Protein AF-A0A948UW78-F1 (afdb_monomer)

Foldseek 3Di:
DDDDDDDPPPPPPPPPDFDWDWDQDQQQGIWTDTRPDIDGQRWHWDDWDWDDAPFKIKIWTWTAGPVRFIKIKMKIFGPPQKFFPDDPVVLVCLQLVADDKDWFDDDDFWTWIWTADPVRATKTKIWGDPDRGMIIMMIQDAPVVSCVVCVSNVHDTHDDDHRHDGDPDDSGDDDNVSCVVPPRMDGPDPPDDDDD

Mean predicted aligned error: 8.25 Å

Secondary structure (DSSP, 8-state):
-------------------EEEEEETTTEEEEEETTEEEEE-EEEEEEEEEE-SSEEEEEEEEEETT--EEEEEEEEE-TTEEESS-HHHHHHHHTT-SEEEEEEEETTEEEEEEEPTTS-EEEEEEEE-SSSEEEEEE---HHHHHHHHHHTTPPP----S-B---SS------HHHHHHS-SEEE----S----

Structure (mmCIF, N/CA/C/O backbone):
data_AF-A0A948UW78-F1
#
_entry.id   AF-A0A948UW78-F1
#
loop_
_atom_site.group_PDB
_atom_site.id
_atom_site.type_symbol
_atom_site.label_atom_id
_atom_site.label_alt_id
_atom_site.label_comp_id
_atom_site.label_asym_id
_atom_site.label_entity_id
_atom_site.label_seq_id
_atom_site.pdbx_PDB_ins_code
_atom_site.Cartn_x
_atom_site.Cartn_y
_atom_site.Cartn_z
_atom_site.occupancy
_atom_site.B_iso_or_equiv
_atom_site.auth_seq_id
_atom_site.auth_comp_id
_atom_site.auth_asym_id
_atom_site.auth_atom_id
_atom_site.pdbx_PDB_model_num
ATOM 1 N N . MET A 1 1 ? -51.893 -24.780 -40.959 1.00 43.59 1 MET A N 1
ATOM 2 C CA . MET A 1 1 ? -50.416 -24.730 -40.875 1.00 43.59 1 MET A CA 1
ATOM 3 C C . MET A 1 1 ? -49.944 -23.296 -41.059 1.00 43.59 1 MET A C 1
ATOM 5 O O . MET A 1 1 ? -50.056 -22.797 -42.169 1.00 43.59 1 MET A O 1
ATOM 9 N N . LYS A 1 2 ? -49.428 -22.645 -40.013 1.00 38.31 2 LYS A N 1
ATOM 10 C CA . LYS A 1 2 ? -48.166 -21.884 -40.056 1.00 38.31 2 LYS A CA 1
ATOM 11 C C . LYS A 1 2 ? -47.866 -21.324 -38.667 1.00 38.31 2 LYS A C 1
ATOM 13 O O . LYS A 1 2 ? -48.743 -20.796 -37.994 1.00 38.31 2 LYS A O 1
ATOM 18 N N . ASN A 1 3 ? -46.634 -21.574 -38.254 1.00 41.91 3 ASN A N 1
ATOM 19 C CA . ASN A 1 3 ? -46.121 -21.459 -36.902 1.00 41.91 3 ASN A CA 1
ATOM 20 C C . ASN A 1 3 ? -45.863 -20.002 -36.493 1.00 41.91 3 ASN A C 1
ATOM 22 O O . ASN A 1 3 ? -45.472 -19.185 -37.322 1.00 41.91 3 ASN A O 1
ATOM 26 N N . PHE A 1 4 ? -46.068 -19.751 -35.197 1.00 51.31 4 PHE A N 1
ATOM 27 C CA . PHE A 1 4 ? -45.205 -19.012 -34.266 1.00 51.31 4 PHE A CA 1
ATOM 28 C C . PHE A 1 4 ? -44.093 -18.133 -34.849 1.00 51.31 4 PHE A C 1
ATOM 30 O O . PHE A 1 4 ? -43.213 -18.644 -35.530 1.00 51.31 4 PHE A O 1
ATOM 37 N N . LEU A 1 5 ? -44.016 -16.891 -34.359 1.00 45.72 5 LEU A N 1
ATOM 38 C CA . LEU A 1 5 ? -42.754 -16.271 -33.938 1.00 45.72 5 LEU A CA 1
ATOM 39 C C . LEU A 1 5 ? -43.051 -15.282 -32.797 1.00 45.72 5 LEU A C 1
ATOM 41 O O . LEU A 1 5 ? -43.395 -14.124 -33.010 1.00 45.72 5 LEU A O 1
ATOM 45 N N . PHE A 1 6 ? -42.962 -15.790 -31.567 1.00 48.78 6 PHE A N 1
ATOM 46 C CA . PHE A 1 6 ? -42.929 -14.998 -30.341 1.00 48.78 6 PHE A CA 1
ATOM 47 C C . PHE A 1 6 ? -41.477 -14.529 -30.180 1.00 48.78 6 PHE A C 1
ATOM 49 O O . PHE A 1 6 ? -40.593 -15.332 -29.883 1.00 48.78 6 PHE A O 1
ATOM 56 N N . ALA A 1 7 ? -41.198 -13.262 -30.483 1.00 51.44 7 ALA A N 1
ATOM 57 C CA . ALA A 1 7 ? -39.867 -12.692 -30.311 1.00 51.44 7 ALA A CA 1
ATOM 58 C C . ALA A 1 7 ? -39.624 -12.425 -28.818 1.00 51.44 7 ALA A C 1
ATOM 60 O O . ALA A 1 7 ? -40.076 -11.420 -28.273 1.00 51.44 7 ALA A O 1
ATOM 61 N N . SER A 1 8 ? -38.927 -13.345 -28.148 1.00 51.34 8 SER A N 1
ATOM 62 C CA . SER A 1 8 ? -38.402 -13.127 -26.800 1.00 51.34 8 SER A CA 1
ATOM 63 C C . SER A 1 8 ? -37.325 -12.046 -26.841 1.00 51.34 8 SER A C 1
ATOM 65 O O . SER A 1 8 ? -36.225 -12.260 -27.349 1.00 51.34 8 SER A O 1
ATOM 67 N N . PHE A 1 9 ? -37.651 -10.881 -26.292 1.00 47.97 9 PHE A N 1
ATOM 68 C CA . PHE A 1 9 ? -36.703 -9.812 -26.011 1.00 47.97 9 PHE A CA 1
ATOM 69 C C . PHE A 1 9 ? -35.822 -10.267 -24.838 1.00 47.97 9 PHE A C 1
ATOM 71 O O . PHE A 1 9 ? -36.229 -10.213 -23.677 1.00 47.97 9 PHE A O 1
ATOM 78 N N . VAL A 1 10 ? -34.639 -10.802 -25.139 1.00 52.19 10 VAL A N 1
ATOM 79 C CA . VAL A 1 10 ? -33.635 -11.138 -24.124 1.00 52.19 10 VAL A CA 1
ATOM 80 C C . VAL A 1 10 ? -33.099 -9.822 -23.566 1.00 52.19 10 VAL A C 1
ATOM 82 O O . VAL A 1 10 ? -32.288 -9.147 -24.197 1.00 52.19 10 VAL A O 1
ATOM 85 N N . LEU A 1 11 ? -33.592 -9.436 -22.389 1.00 47.59 11 LEU A N 1
ATOM 86 C CA . LEU A 1 11 ? -32.999 -8.391 -21.563 1.00 47.59 11 LEU A CA 1
ATOM 87 C C . LEU A 1 11 ? -31.586 -8.842 -21.179 1.00 47.59 11 LEU A C 1
ATOM 89 O O . LEU A 1 11 ? -31.403 -9.642 -20.265 1.00 47.59 11 LEU A O 1
ATOM 93 N N . PHE A 1 12 ? -30.586 -8.330 -21.897 1.00 48.66 12 PHE A N 1
ATOM 94 C CA . PHE A 1 12 ? -29.203 -8.316 -21.439 1.00 48.66 12 PHE A CA 1
ATOM 95 C C . PHE A 1 12 ? -29.151 -7.495 -20.147 1.00 48.66 12 PHE A C 1
ATOM 97 O O . PHE A 1 12 ? -29.029 -6.271 -20.166 1.00 48.66 12 PHE A O 1
ATOM 104 N N . THR A 1 13 ? -29.269 -8.161 -19.002 1.00 47.34 13 THR A N 1
ATOM 105 C CA . THR A 1 13 ? -28.823 -7.586 -17.740 1.00 47.34 13 THR A CA 1
ATOM 106 C C . THR A 1 13 ? -27.308 -7.506 -17.828 1.00 47.34 13 THR A C 1
ATOM 108 O O . THR A 1 13 ? -26.618 -8.503 -17.620 1.00 47.34 13 THR A O 1
ATOM 111 N N . PHE A 1 14 ? -26.789 -6.332 -18.189 1.00 45.59 14 PHE A N 1
ATOM 112 C CA . PHE A 1 14 ? -25.400 -5.982 -17.930 1.00 45.59 14 PHE A CA 1
ATOM 113 C C . PHE A 1 14 ? -25.194 -6.115 -16.421 1.00 45.59 14 PHE A C 1
ATOM 115 O O . PHE A 1 14 ? -25.562 -5.231 -15.649 1.00 45.59 14 PHE A O 1
ATOM 122 N N . SER A 1 15 ? -24.675 -7.262 -15.991 1.00 44.34 15 SER A N 1
ATOM 123 C CA . SER A 1 15 ? -24.073 -7.431 -14.678 1.00 44.34 15 SER A CA 1
ATOM 124 C C . SER A 1 15 ? -22.997 -6.359 -14.570 1.00 44.34 15 SER A C 1
ATOM 126 O O . SER A 1 15 ? -21.953 -6.463 -15.217 1.00 44.34 15 SER A O 1
ATOM 128 N N . GLY A 1 16 ? -23.317 -5.274 -13.861 1.00 46.09 16 GLY A N 1
ATOM 129 C CA . GLY A 1 16 ? -22.414 -4.151 -13.669 1.00 46.09 16 GLY A CA 1
ATOM 130 C C . GLY A 1 16 ? -21.098 -4.678 -13.123 1.00 46.09 16 GLY A C 1
ATOM 131 O O . GLY A 1 16 ? -21.089 -5.388 -12.119 1.00 46.09 16 GLY A O 1
ATOM 132 N N . CYS A 1 17 ? -20.005 -4.380 -13.822 1.00 59.12 17 CYS A N 1
ATOM 133 C CA . CYS A 1 17 ? -18.671 -4.658 -13.317 1.00 59.12 17 CYS A CA 1
ATOM 134 C C . CYS A 1 17 ? -18.557 -4.000 -11.935 1.00 59.12 17 CYS A C 1
ATOM 136 O O . CYS A 1 17 ? -18.808 -2.800 -11.804 1.00 59.12 17 CYS A O 1
ATOM 138 N N . VAL A 1 18 ? -18.263 -4.791 -10.903 1.00 58.34 18 VAL A N 1
ATOM 139 C CA . VAL A 1 18 ? -18.043 -4.278 -9.550 1.00 58.34 18 VAL A CA 1
ATOM 140 C C . VAL A 1 18 ? -16.742 -3.483 -9.572 1.00 58.34 18 VAL A C 1
ATOM 142 O O . VAL A 1 18 ? -15.654 -4.057 -9.629 1.00 58.34 18 VAL A O 1
ATOM 145 N N . SER A 1 19 ? -16.861 -2.156 -9.575 1.00 77.12 19 SER A N 1
ATOM 146 C CA . SER A 1 19 ? -15.721 -1.252 -9.482 1.00 77.12 19 SER A CA 1
ATOM 147 C C . SER A 1 19 ? -15.314 -1.100 -8.025 1.00 77.12 19 SER A C 1
ATOM 149 O O . SER A 1 19 ? -16.120 -0.688 -7.187 1.00 77.12 19 SER A O 1
ATOM 151 N N . SER A 1 20 ? -14.062 -1.412 -7.734 1.00 82.19 20 SER A N 1
ATOM 152 C CA . SER A 1 20 ? -13.402 -1.022 -6.498 1.00 82.19 20 SER A CA 1
ATOM 153 C C . SER A 1 20 ? -12.149 -0.225 -6.844 1.00 82.19 20 SER A C 1
ATOM 155 O O . SER A 1 20 ? -11.556 -0.475 -7.893 1.00 82.19 20 SER A O 1
ATOM 157 N N . SER A 1 21 ? -11.769 0.750 -6.021 1.00 85.25 21 SER A N 1
ATOM 158 C CA . SER A 1 21 ? -10.551 1.532 -6.256 1.00 85.25 21 SER A CA 1
ATOM 159 C C . SER A 1 21 ? -10.018 2.207 -4.997 1.00 85.25 21 SER A C 1
ATOM 161 O O . SER A 1 21 ? -10.764 2.453 -4.048 1.00 85.25 21 SER A O 1
ATOM 163 N N . LEU A 1 22 ? -8.734 2.552 -5.017 1.00 87.62 22 LEU A N 1
ATOM 164 C CA . LEU A 1 22 ? -8.024 3.356 -4.033 1.00 87.62 22 LEU A CA 1
ATOM 165 C C . LEU A 1 22 ? -7.305 4.475 -4.783 1.00 87.62 22 LEU A C 1
ATOM 167 O O . LEU A 1 22 ? -6.457 4.243 -5.635 1.00 87.62 22 LEU A O 1
ATOM 171 N N . SER A 1 23 ? -7.599 5.715 -4.431 1.00 89.00 23 SER A N 1
ATOM 172 C CA . SER A 1 23 ? -6.896 6.859 -5.005 1.00 89.00 23 SER A CA 1
ATOM 173 C C . SER A 1 23 ? -6.619 7.903 -3.942 1.00 89.00 23 SER A C 1
ATOM 175 O O . SER A 1 23 ? -7.262 7.927 -2.894 1.00 89.00 23 SER A O 1
ATOM 177 N N . MET A 1 24 ? -5.661 8.778 -4.217 1.00 88.88 24 MET A N 1
ATOM 178 C CA . MET A 1 24 ? -5.436 9.979 -3.428 1.00 88.88 24 MET A CA 1
ATOM 179 C C . MET A 1 24 ? -5.951 11.191 -4.208 1.00 88.88 24 MET A C 1
ATOM 181 O O . MET A 1 24 ? -5.697 11.332 -5.404 1.00 88.88 24 MET A O 1
ATOM 185 N N . GLN A 1 25 ? -6.664 12.080 -3.523 1.00 86.31 25 GLN A N 1
ATOM 186 C CA . GLN A 1 25 ? -7.077 13.392 -4.010 1.00 86.31 25 GLN A CA 1
ATOM 187 C C . GLN A 1 25 ? -6.425 14.464 -3.139 1.00 86.31 25 GLN A C 1
ATOM 189 O O . GLN A 1 25 ? -6.554 14.420 -1.919 1.00 86.31 25 GLN A O 1
ATOM 194 N N . GLU A 1 26 ? -5.752 15.442 -3.748 1.00 78.31 26 GLU A N 1
ATOM 195 C CA . GLU A 1 26 ? -4.940 16.417 -3.001 1.00 78.31 26 GLU A CA 1
ATOM 196 C C . GLU A 1 26 ? -5.751 17.216 -1.965 1.00 78.31 26 GLU A C 1
ATOM 198 O O . GLU A 1 26 ? -5.252 17.485 -0.875 1.00 78.31 26 GLU A O 1
ATOM 203 N N . GLU A 1 27 ? -7.012 17.540 -2.265 1.00 78.06 27 GLU A N 1
ATOM 204 C CA . GLU A 1 27 ? -7.888 18.296 -1.356 1.00 78.06 27 GLU A CA 1
ATOM 205 C C . GLU A 1 27 ? -8.614 17.413 -0.329 1.00 78.06 27 GLU A C 1
ATOM 207 O O . GLU A 1 27 ? -8.930 17.868 0.770 1.00 78.06 27 GLU A O 1
ATOM 212 N N . ASN A 1 28 ? -8.878 16.151 -0.676 1.00 75.38 28 ASN A N 1
ATOM 213 C CA . ASN A 1 28 ? -9.818 15.297 0.054 1.00 75.38 28 ASN A CA 1
ATOM 214 C C . ASN A 1 28 ? -9.149 14.130 0.798 1.00 75.38 28 ASN A C 1
ATOM 216 O O . ASN A 1 28 ? -9.794 13.495 1.630 1.00 75.38 28 ASN A O 1
ATOM 220 N N . GLY A 1 29 ? -7.866 13.864 0.548 1.00 87.19 29 GLY A N 1
ATOM 221 C CA . GLY A 1 29 ? -7.122 12.764 1.154 1.00 87.19 29 GLY A CA 1
ATOM 222 C C . GLY A 1 29 ? -7.293 11.459 0.387 1.00 87.19 29 GLY A C 1
ATOM 223 O O . GLY A 1 29 ? -7.117 11.414 -0.829 1.00 87.19 29 GLY A O 1
ATOM 224 N N . ILE A 1 30 ? -7.600 10.376 1.097 1.00 90.44 30 ILE A N 1
ATOM 225 C CA . ILE A 1 30 ? -7.681 9.032 0.518 1.00 90.44 30 ILE A CA 1
ATOM 226 C C . ILE A 1 30 ? -9.126 8.733 0.137 1.00 90.44 30 ILE A C 1
ATOM 228 O O . ILE A 1 30 ? -10.034 8.869 0.952 1.00 90.44 30 ILE A O 1
ATOM 232 N N . VAL A 1 31 ? -9.345 8.284 -1.093 1.00 90.12 31 VAL A N 1
ATOM 233 C CA . VAL A 1 31 ? -10.661 7.917 -1.611 1.00 90.12 31 VAL A CA 1
ATOM 234 C C . VAL A 1 31 ? -10.691 6.427 -1.908 1.00 90.12 31 VAL A C 1
ATOM 236 O O . VAL A 1 31 ? -9.977 5.936 -2.783 1.00 90.12 31 VAL A O 1
ATOM 239 N N . LEU A 1 32 ? -11.549 5.723 -1.178 1.00 88.00 32 LEU A N 1
ATOM 240 C CA . LEU A 1 32 ? -11.838 4.305 -1.334 1.00 88.00 32 LEU A CA 1
ATOM 241 C C . LEU A 1 32 ? -13.197 4.148 -2.012 1.00 88.00 32 LEU A C 1
ATOM 243 O O . LEU A 1 32 ? -14.180 4.766 -1.604 1.00 88.00 32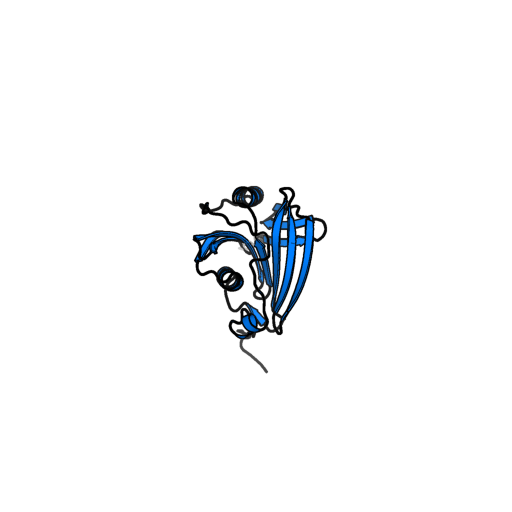 LEU A O 1
ATOM 247 N N . MET A 1 33 ? -13.280 3.305 -3.033 1.00 86.56 33 MET A N 1
ATOM 248 C CA . MET A 1 33 ? -14.542 2.956 -3.678 1.00 86.56 33 MET A CA 1
ATOM 249 C C . MET A 1 33 ? -14.741 1.451 -3.644 1.00 86.56 33 MET A C 1
ATOM 251 O O . MET A 1 33 ? -13.824 0.698 -3.953 1.00 86.56 33 MET A O 1
ATOM 255 N N . GLN A 1 34 ? -15.947 1.019 -3.296 1.00 84.81 34 GLN A N 1
ATOM 256 C CA . GLN A 1 34 ? -16.359 -0.378 -3.306 1.00 84.81 34 GLN A CA 1
ATOM 257 C C . GLN A 1 34 ? -17.805 -0.446 -3.801 1.00 84.81 34 GLN A C 1
ATOM 259 O O . GLN A 1 34 ? -18.721 0.070 -3.155 1.00 84.81 34 GLN A O 1
ATOM 264 N N . GLU A 1 35 ? -18.015 -1.077 -4.956 1.00 83.62 35 GLU A N 1
ATOM 265 C CA . GLU A 1 35 ? -19.311 -1.140 -5.637 1.00 83.62 35 GLU A CA 1
ATOM 266 C C . GLU A 1 35 ? -19.895 0.260 -5.900 1.00 83.62 35 GLU A C 1
ATOM 268 O O . GLU A 1 35 ? -19.446 0.965 -6.798 1.00 83.62 35 GLU A O 1
ATOM 273 N N . LYS A 1 36 ? -20.911 0.666 -5.130 1.00 77.69 36 LYS A N 1
ATOM 274 C CA . LYS A 1 36 ? -21.585 1.972 -5.228 1.00 77.69 36 LYS A CA 1
ATOM 275 C C . LYS A 1 36 ? -21.299 2.877 -4.031 1.00 77.69 36 LYS A C 1
ATOM 277 O O . LYS A 1 36 ? -21.932 3.921 -3.895 1.00 77.69 36 LYS A O 1
ATOM 282 N N . LYS A 1 37 ? -20.402 2.461 -3.137 1.00 84.19 37 LYS A N 1
ATOM 283 C CA . LYS A 1 37 ? -19.999 3.241 -1.972 1.00 84.19 37 LYS A CA 1
ATOM 284 C C . LYS A 1 37 ? -18.660 3.902 -2.243 1.00 84.19 37 LYS A C 1
ATOM 286 O O . LYS A 1 37 ? -17.702 3.234 -2.624 1.00 84.19 37 LYS A O 1
ATOM 291 N N . THR A 1 38 ? -18.610 5.201 -1.992 1.00 86.06 38 THR A N 1
ATOM 292 C CA . THR A 1 38 ? -17.381 5.987 -1.979 1.00 86.06 38 THR A CA 1
ATOM 293 C C . THR A 1 38 ? -17.167 6.475 -0.562 1.00 86.06 38 THR A C 1
ATOM 295 O O . THR A 1 38 ? -18.056 7.087 0.027 1.00 86.06 38 THR A O 1
ATOM 298 N N . LEU A 1 39 ? -15.987 6.197 -0.033 1.00 87.31 39 LEU A N 1
ATOM 299 C CA . LEU A 1 39 ? -15.528 6.658 1.258 1.00 87.31 39 LEU A CA 1
ATOM 300 C C . LEU A 1 39 ? -14.345 7.592 1.043 1.00 87.31 39 LEU A C 1
ATOM 302 O O . LEU A 1 39 ? -13.373 7.237 0.379 1.00 87.31 39 LEU A O 1
ATOM 306 N N . VAL A 1 40 ? -14.438 8.786 1.613 1.00 85.44 40 VAL A N 1
ATOM 307 C CA . VAL A 1 40 ? -13.349 9.757 1.631 1.00 85.44 40 VAL A CA 1
ATOM 308 C C . VAL A 1 40 ? -12.771 9.760 3.038 1.00 85.44 40 VAL A C 1
ATOM 310 O O . VAL A 1 40 ? -13.355 10.320 3.964 1.00 85.44 40 VAL A O 1
ATOM 313 N N . ALA A 1 41 ? -11.628 9.106 3.204 1.00 84.31 41 ALA A N 1
ATOM 314 C CA . ALA A 1 41 ? -10.849 9.172 4.425 1.00 84.31 41 ALA A CA 1
ATOM 315 C C . ALA A 1 41 ? -10.036 10.472 4.406 1.00 84.31 41 ALA A C 1
ATOM 317 O O . ALA A 1 41 ? -8.946 10.550 3.829 1.00 84.31 41 ALA A O 1
ATOM 318 N N . HIS A 1 42 ? -10.610 11.507 5.023 1.00 85.56 42 HIS A N 1
ATOM 319 C CA . HIS A 1 42 ? -10.005 12.829 5.109 1.00 85.56 42 HIS A CA 1
ATOM 320 C C . HIS A 1 42 ? -8.635 12.766 5.792 1.00 85.56 42 HIS A C 1
ATOM 322 O O . HIS A 1 42 ? -8.518 12.504 6.992 1.00 85.56 42 HIS A O 1
ATOM 328 N N . ALA A 1 43 ? -7.597 13.044 5.011 1.00 87.81 43 ALA A N 1
ATOM 329 C CA . ALA A 1 43 ? -6.224 13.123 5.471 1.00 87.81 43 ALA A CA 1
ATOM 330 C C . ALA A 1 43 ? -5.499 14.206 4.672 1.00 87.81 43 ALA A C 1
ATOM 332 O O . ALA A 1 43 ? -5.614 14.268 3.448 1.00 87.81 43 ALA A O 1
ATOM 333 N N . LYS A 1 44 ? -4.783 15.087 5.367 1.00 90.38 44 LYS A N 1
ATOM 334 C CA . LYS A 1 44 ? -4.107 16.226 4.752 1.00 90.38 44 LYS A CA 1
ATOM 335 C C . LYS A 1 44 ? -2.710 15.811 4.277 1.00 90.38 44 LYS A C 1
ATOM 337 O O . LYS A 1 44 ? -1.952 15.308 5.105 1.00 90.38 44 LYS A O 1
ATOM 342 N N . PRO A 1 45 ? -2.333 16.058 3.010 1.00 91.44 45 PRO A N 1
ATOM 343 C CA . PRO A 1 45 ? -0.955 15.882 2.556 1.00 91.44 45 PRO A CA 1
ATOM 344 C C . PRO A 1 45 ? 0.012 16.807 3.298 1.00 91.44 45 PRO A C 1
ATOM 346 O O . PRO A 1 45 ? -0.220 18.013 3.399 1.00 91.44 45 PRO A O 1
ATOM 349 N N . GLU A 1 46 ? 1.098 16.233 3.808 1.00 92.19 46 GLU A N 1
ATOM 350 C CA . GLU A 1 46 ? 2.189 16.956 4.471 1.00 92.19 46 GLU A CA 1
ATOM 351 C C . GLU A 1 46 ? 3.441 17.003 3.594 1.00 92.19 46 GLU A C 1
ATOM 353 O O . GLU A 1 46 ? 4.057 18.056 3.444 1.00 92.19 46 GLU A O 1
ATOM 358 N N . GLU A 1 47 ? 3.797 15.873 2.983 1.00 93.06 47 GLU A N 1
ATOM 359 C CA . GLU A 1 47 ? 4.986 15.736 2.146 1.00 93.06 47 GLU A CA 1
ATOM 360 C C . GLU A 1 47 ? 4.676 14.860 0.931 1.00 93.06 47 GLU A C 1
ATOM 362 O O . GLU A 1 47 ? 3.951 13.871 1.034 1.00 93.06 47 GLU A O 1
ATOM 367 N N . LYS A 1 48 ? 5.236 15.224 -0.226 1.00 94.62 48 LYS A N 1
ATOM 368 C CA . LYS A 1 48 ? 5.092 14.494 -1.487 1.00 94.62 48 LYS A CA 1
ATOM 369 C C . LYS A 1 48 ? 6.463 14.296 -2.115 1.00 94.62 48 LYS A C 1
ATOM 371 O O . LYS A 1 48 ? 7.188 15.262 -2.348 1.00 94.62 48 LYS A O 1
ATOM 376 N N . LYS A 1 49 ? 6.791 13.050 -2.441 1.00 95.56 49 LYS A N 1
ATOM 377 C CA . LYS A 1 49 ? 8.047 12.658 -3.077 1.00 95.56 49 LYS A CA 1
ATOM 378 C C . LYS A 1 49 ? 7.757 11.835 -4.321 1.00 95.56 49 LYS A C 1
ATOM 380 O O . LYS A 1 49 ? 6.920 10.941 -4.295 1.00 95.56 49 LYS A O 1
ATOM 385 N N . VAL A 1 50 ? 8.468 12.126 -5.405 1.00 96.00 50 VAL A N 1
ATOM 386 C CA . VAL A 1 50 ? 8.431 11.319 -6.629 1.00 96.00 50 VAL A CA 1
ATOM 387 C C . VAL A 1 50 ? 9.817 10.738 -6.850 1.00 96.00 50 VAL A C 1
ATOM 389 O O . VAL A 1 50 ? 10.802 11.472 -6.930 1.00 96.00 50 VAL A O 1
ATOM 392 N N . LEU A 1 51 ? 9.884 9.417 -6.930 1.00 94.81 51 LEU A N 1
ATOM 393 C CA . LEU A 1 51 ? 11.086 8.651 -7.204 1.00 94.81 51 LEU A CA 1
ATOM 394 C C . LEU A 1 51 ? 10.944 8.032 -8.588 1.00 94.81 51 LEU A C 1
ATOM 396 O O . LEU A 1 51 ? 9.960 7.352 -8.858 1.00 94.81 51 LEU A O 1
ATOM 400 N N . ARG A 1 52 ? 11.927 8.272 -9.454 1.00 94.88 52 ARG A N 1
ATOM 401 C CA . ARG A 1 52 ? 11.933 7.739 -10.816 1.00 94.88 52 ARG A CA 1
ATOM 402 C C . ARG A 1 52 ? 13.059 6.738 -10.971 1.00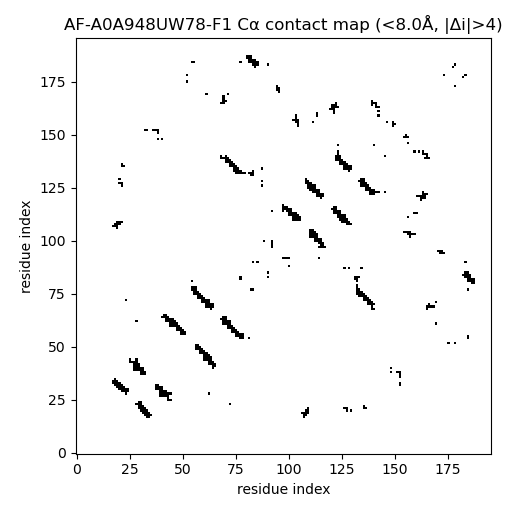 94.88 52 ARG A C 1
ATOM 404 O O . ARG A 1 52 ? 14.226 7.103 -10.824 1.00 94.88 52 ARG A O 1
ATOM 411 N N . PHE A 1 53 ? 12.703 5.498 -11.274 1.00 93.06 53 PHE A N 1
ATOM 412 C CA . PHE A 1 53 ? 13.631 4.429 -11.620 1.00 93.06 53 PHE A CA 1
ATOM 413 C C . PHE A 1 53 ? 13.496 4.109 -13.108 1.00 93.06 53 PHE A C 1
ATOM 415 O O . PHE A 1 53 ? 12.556 4.529 -13.773 1.00 93.06 53 PHE A O 1
ATOM 422 N N . THR A 1 54 ? 14.432 3.333 -13.655 1.00 90.06 54 THR A N 1
ATOM 423 C CA . THR A 1 54 ? 14.478 3.041 -15.099 1.00 90.06 54 THR A CA 1
ATOM 424 C C . THR A 1 54 ? 13.155 2.499 -15.657 1.00 90.06 54 THR A C 1
ATOM 426 O O . THR A 1 54 ? 12.779 2.868 -16.763 1.00 90.06 54 THR A O 1
ATOM 429 N N . ASN A 1 55 ? 12.458 1.645 -14.897 1.00 93.00 55 ASN A N 1
ATOM 430 C CA . ASN A 1 55 ? 11.259 0.923 -15.344 1.00 93.00 55 ASN A CA 1
ATOM 431 C C . ASN A 1 55 ? 10.062 1.058 -14.381 1.00 93.00 55 ASN A C 1
ATOM 433 O O . ASN A 1 55 ? 9.083 0.326 -14.525 1.00 93.00 55 ASN A O 1
ATOM 437 N N . LEU A 1 56 ? 10.171 1.920 -13.368 1.00 95.12 56 LEU A N 1
ATOM 438 C CA . LEU A 1 56 ? 9.198 2.050 -12.287 1.00 95.12 56 LEU A CA 1
ATOM 439 C C . LEU A 1 56 ? 9.239 3.477 -11.739 1.00 95.12 56 LEU A C 1
ATOM 441 O O . LEU A 1 56 ? 10.299 3.937 -11.319 1.00 95.12 56 LEU A O 1
ATOM 445 N N . ASP A 1 57 ? 8.089 4.126 -11.671 1.00 95.94 57 ASP A N 1
ATOM 446 C CA . ASP A 1 57 ? 7.906 5.370 -10.938 1.00 95.94 57 ASP A CA 1
ATOM 447 C C . ASP A 1 57 ? 7.197 5.085 -9.610 1.00 95.94 57 ASP A C 1
ATOM 449 O O . ASP A 1 57 ? 6.307 4.235 -9.528 1.00 95.94 57 ASP A O 1
ATOM 453 N N . VAL A 1 58 ? 7.614 5.785 -8.555 1.00 96.62 58 VAL A N 1
ATOM 454 C CA . VAL A 1 58 ? 7.009 5.700 -7.223 1.00 96.62 58 VAL A CA 1
ATOM 455 C C . VAL A 1 58 ? 6.650 7.099 -6.744 1.00 96.62 58 VAL A C 1
ATOM 457 O O . VAL A 1 58 ? 7.515 7.955 -6.548 1.00 96.62 58 VAL A O 1
ATOM 460 N N . LEU A 1 59 ? 5.363 7.325 -6.519 1.00 96.62 59 LEU A N 1
ATOM 461 C CA . LEU A 1 59 ? 4.843 8.475 -5.794 1.00 96.62 59 LEU A CA 1
ATOM 462 C C . LEU A 1 59 ? 4.663 8.079 -4.328 1.00 96.62 59 LEU A C 1
ATOM 464 O O . LEU A 1 59 ? 3.973 7.110 -4.041 1.00 96.62 59 LEU A O 1
ATOM 468 N N . GLN A 1 60 ? 5.235 8.855 -3.410 1.00 96.56 60 GLN A N 1
ATOM 469 C CA . GLN A 1 60 ? 5.033 8.713 -1.970 1.00 96.56 60 GLN A CA 1
ATOM 470 C C . GLN A 1 60 ? 4.412 9.991 -1.414 1.00 96.56 60 GLN A C 1
ATOM 472 O O . GLN A 1 60 ? 4.886 11.094 -1.700 1.00 96.56 60 GLN A O 1
ATOM 477 N N . VAL A 1 61 ? 3.363 9.849 -0.611 1.00 96.31 61 VAL A N 1
ATOM 478 C CA . VAL A 1 61 ? 2.672 10.960 0.041 1.00 96.31 61 VAL A CA 1
ATOM 479 C C . VAL A 1 61 ? 2.516 10.644 1.521 1.00 9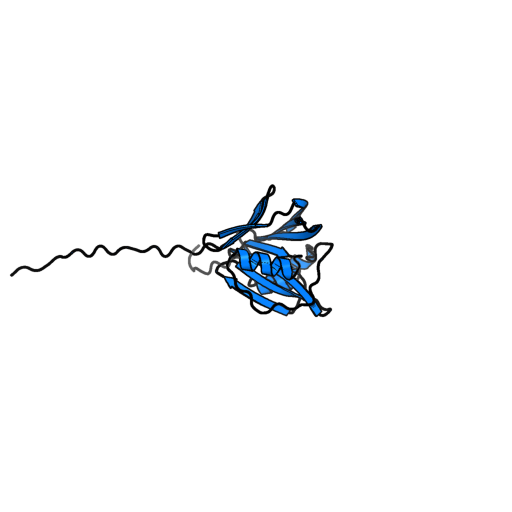6.31 61 VAL A C 1
ATOM 481 O O . VAL A 1 61 ? 1.825 9.693 1.888 1.00 96.31 61 VA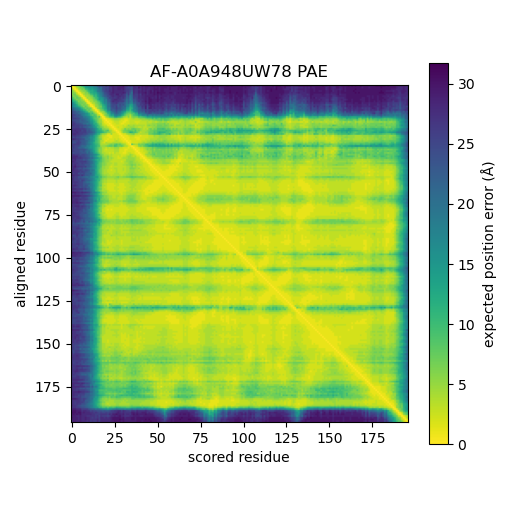L A O 1
ATOM 484 N N . GLN A 1 62 ? 3.137 11.457 2.375 1.00 95.62 62 GLN A N 1
ATOM 485 C CA . GLN A 1 62 ? 2.842 11.459 3.804 1.00 95.62 62 GLN A CA 1
ATOM 486 C C . GLN A 1 62 ? 1.579 12.283 4.034 1.00 95.62 62 GLN A C 1
ATOM 488 O O . GLN A 1 62 ? 1.460 13.419 3.565 1.00 95.62 62 GLN A O 1
ATOM 493 N N . LEU A 1 63 ? 0.644 11.706 4.771 1.00 94.81 63 LEU A N 1
ATOM 494 C CA . LEU A 1 63 ? -0.644 12.286 5.102 1.00 94.81 63 LEU A CA 1
ATOM 495 C C . LEU A 1 63 ? -0.796 12.318 6.626 1.00 94.81 63 LEU A C 1
ATOM 497 O O . LEU A 1 63 ? -0.297 11.438 7.327 1.00 94.81 63 LEU A O 1
ATOM 501 N N . GLN A 1 64 ? -1.548 13.286 7.136 1.00 92.62 64 GLN A N 1
ATOM 502 C CA . GLN A 1 64 ? -1.985 13.313 8.529 1.00 92.62 64 GLN A CA 1
ATOM 503 C C . GLN A 1 64 ? -3.510 13.281 8.591 1.00 92.62 64 GLN A C 1
ATOM 505 O O . GLN A 1 64 ? -4.182 14.116 7.978 1.00 92.62 64 GLN A O 1
ATOM 510 N N . ASN A 1 65 ? -4.068 12.310 9.314 1.00 90.00 65 ASN A N 1
ATOM 511 C CA . ASN A 1 65 ? -5.515 12.208 9.502 1.00 90.00 65 ASN A CA 1
ATOM 512 C C . ASN A 1 65 ? -6.011 13.108 10.653 1.00 90.00 65 ASN A C 1
ATOM 514 O O . ASN A 1 65 ? -5.232 13.750 11.362 1.00 90.00 65 ASN A O 1
ATOM 518 N N . ALA A 1 66 ? -7.330 13.149 10.863 1.00 86.75 66 ALA A N 1
ATOM 519 C CA . ALA A 1 66 ? -7.942 13.942 11.933 1.00 86.75 66 ALA A CA 1
ATOM 520 C C . ALA A 1 66 ? -7.499 13.514 13.350 1.00 86.75 66 ALA A C 1
ATOM 522 O O . ALA A 1 66 ? -7.464 14.345 14.259 1.00 86.75 66 ALA A O 1
ATOM 523 N N . ALA A 1 67 ? -7.119 12.244 13.526 1.00 86.62 67 ALA A N 1
ATOM 524 C CA . ALA A 1 67 ? -6.573 11.700 14.769 1.00 86.62 67 ALA A CA 1
ATOM 525 C C . ALA A 1 67 ? -5.077 12.025 14.975 1.00 86.62 67 ALA A C 1
ATOM 527 O O . ALA A 1 67 ? -4.502 11.639 15.991 1.00 86.62 67 ALA A O 1
ATOM 528 N N . LYS A 1 68 ? -4.458 12.788 14.059 1.00 88.00 68 LYS A N 1
ATOM 529 C CA . LYS A 1 68 ? -3.017 13.106 14.013 1.00 88.00 68 LYS A CA 1
ATOM 530 C C . LYS A 1 68 ? -2.113 11.891 13.800 1.00 88.00 68 LYS A C 1
ATOM 532 O O . LYS A 1 68 ? -0.909 11.970 14.040 1.00 88.00 68 LYS A O 1
ATOM 537 N N . GLU A 1 69 ? -2.671 10.789 13.326 1.00 89.44 69 GLU A N 1
ATOM 538 C CA . GLU A 1 69 ? -1.898 9.640 12.883 1.00 89.44 69 GLU A CA 1
ATOM 539 C C . GLU A 1 69 ? -1.263 9.957 11.532 1.00 89.44 69 GLU A C 1
ATOM 541 O O . GLU A 1 69 ? -1.859 10.631 10.679 1.00 89.44 69 GLU A O 1
ATOM 546 N N . LYS A 1 70 ? -0.037 9.469 11.347 1.00 94.44 70 LYS A N 1
ATOM 547 C CA . LYS A 1 70 ? 0.660 9.558 10.072 1.00 94.44 70 LYS A CA 1
ATOM 548 C C . LYS A 1 70 ? 0.281 8.371 9.208 1.00 94.44 70 LYS A C 1
ATOM 550 O O . LYS A 1 70 ? 0.445 7.221 9.607 1.00 94.44 70 LYS A O 1
ATOM 555 N N . LEU A 1 71 ? -0.186 8.677 8.011 1.00 95.69 71 LEU A N 1
ATOM 556 C CA . LEU A 1 71 ? -0.497 7.702 6.983 1.00 95.69 71 LEU A CA 1
ATOM 557 C C . LEU A 1 71 ? 0.452 7.912 5.811 1.00 95.69 71 LEU A C 1
ATOM 559 O O . LEU A 1 71 ? 0.907 9.025 5.547 1.00 95.69 71 LEU A O 1
ATOM 563 N N . PHE A 1 72 ? 0.721 6.842 5.084 1.00 96.62 72 PHE A N 1
ATOM 564 C CA . PHE A 1 72 ? 1.611 6.872 3.934 1.00 96.62 72 PHE A CA 1
ATOM 565 C C . PHE A 1 72 ? 0.882 6.253 2.757 1.00 96.62 72 PHE A C 1
ATOM 567 O O . PHE A 1 72 ? 0.584 5.060 2.771 1.00 96.62 72 PHE A O 1
ATOM 574 N N . TYR A 1 73 ? 0.554 7.084 1.773 1.00 97.00 73 TYR A N 1
ATOM 575 C CA . TYR A 1 73 ? 0.026 6.643 0.491 1.00 97.00 73 TYR A CA 1
ATOM 576 C C . TYR A 1 73 ? 1.182 6.492 -0.488 1.00 97.00 73 TYR A C 1
ATOM 578 O O . TYR A 1 73 ? 1.996 7.406 -0.637 1.00 97.00 73 TYR A O 1
ATOM 586 N N . GLU A 1 74 ? 1.232 5.363 -1.179 1.00 97.38 74 GLU A N 1
ATOM 587 C CA . GLU A 1 74 ? 2.195 5.130 -2.241 1.00 97.38 74 GLU A CA 1
ATOM 588 C C . GLU A 1 74 ? 1.510 4.601 -3.490 1.00 97.38 74 GLU A C 1
ATOM 590 O O . GLU A 1 74 ? 0.595 3.781 -3.430 1.00 97.38 74 GLU A O 1
ATOM 595 N N . GLU A 1 75 ? 1.980 5.080 -4.632 1.00 96.88 75 GLU A N 1
ATOM 596 C CA . GLU A 1 75 ? 1.537 4.650 -5.946 1.00 96.88 75 GLU A CA 1
ATOM 597 C C . GLU A 1 75 ? 2.753 4.275 -6.781 1.00 96.88 75 GLU A C 1
ATOM 599 O O . GLU A 1 75 ? 3.715 5.035 -6.887 1.00 96.88 75 GLU A O 1
ATOM 604 N N . LEU A 1 76 ? 2.703 3.071 -7.333 1.00 96.06 76 LEU A N 1
ATOM 605 C CA . LEU A 1 76 ? 3.767 2.444 -8.085 1.00 96.06 76 LEU A CA 1
ATOM 606 C C . LEU A 1 76 ? 3.255 2.229 -9.500 1.00 96.06 76 LEU A C 1
ATOM 608 O O . LEU A 1 76 ? 2.256 1.531 -9.697 1.00 96.06 76 LEU A O 1
ATOM 612 N N . GLU A 1 77 ? 3.960 2.792 -10.470 1.00 96.06 77 GLU A N 1
ATOM 613 C CA . GLU A 1 77 ? 3.596 2.721 -11.878 1.00 96.06 77 GLU A CA 1
ATOM 614 C C . GLU A 1 77 ? 4.773 2.181 -12.688 1.00 96.06 77 GLU A C 1
ATOM 616 O O . GLU A 1 77 ? 5.824 2.809 -12.811 1.00 96.06 77 GLU A O 1
ATOM 621 N N . ALA A 1 78 ? 4.619 0.962 -13.201 1.00 94.50 78 ALA A N 1
ATOM 622 C CA . ALA A 1 78 ? 5.553 0.384 -14.150 1.00 94.50 78 ALA A CA 1
ATOM 623 C C . ALA A 1 78 ? 5.435 1.117 -15.490 1.00 94.50 78 ALA A C 1
ATOM 625 O O . ALA A 1 78 ? 4.336 1.440 -15.944 1.00 94.50 78 ALA A O 1
ATOM 626 N N . ASN A 1 79 ? 6.569 1.326 -16.157 1.00 92.44 79 ASN A N 1
ATOM 627 C CA . ASN A 1 79 ? 6.571 1.913 -17.495 1.00 92.44 79 ASN A CA 1
ATOM 628 C C . ASN A 1 79 ? 5.762 1.053 -18.479 1.00 92.44 79 ASN A C 1
ATOM 630 O O . ASN A 1 79 ? 5.614 -0.152 -18.295 1.00 92.44 79 ASN A O 1
ATOM 634 N N . HIS A 1 80 ? 5.304 1.661 -19.575 1.00 89.31 80 HIS A N 1
ATOM 635 C CA . HIS A 1 80 ? 4.406 1.0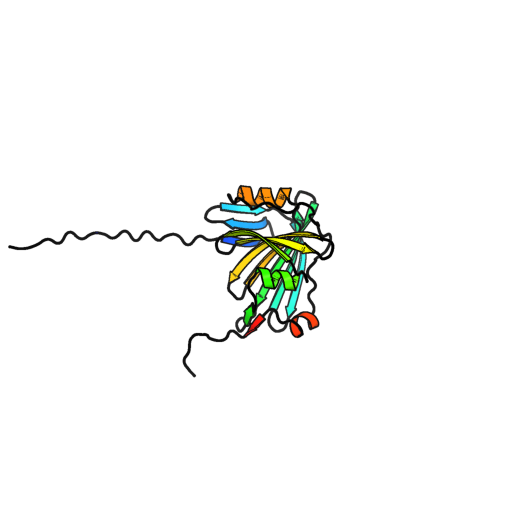35 -20.556 1.00 89.31 80 HIS A CA 1
ATOM 636 C C . HIS A 1 80 ? 4.868 -0.321 -21.127 1.00 89.31 80 HIS A C 1
ATOM 638 O O . HIS A 1 80 ? 4.015 -1.114 -21.514 1.00 89.31 80 HIS A O 1
ATOM 644 N N . ASP A 1 81 ? 6.176 -0.601 -21.151 1.00 92.50 81 ASP A N 1
ATOM 645 C CA . ASP A 1 81 ? 6.762 -1.867 -21.625 1.00 92.50 81 ASP A CA 1
ATOM 646 C C . ASP A 1 81 ? 6.980 -2.915 -20.516 1.00 92.50 81 ASP A C 1
ATOM 648 O O . ASP A 1 81 ? 7.536 -3.987 -20.764 1.00 92.50 81 ASP A O 1
ATOM 652 N N . TYR A 1 82 ? 6.569 -2.616 -19.284 1.00 94.06 82 TYR A N 1
ATOM 653 C CA . TYR A 1 82 ? 6.808 -3.428 -18.096 1.00 94.06 82 TYR A CA 1
ATOM 654 C C . TYR A 1 82 ? 5.519 -3.688 -17.316 1.00 94.06 82 TYR A C 1
ATOM 656 O O . TYR A 1 82 ? 4.566 -2.918 -17.372 1.00 94.06 82 TYR A O 1
ATOM 664 N N . GLU A 1 83 ? 5.507 -4.775 -16.555 1.00 94.25 83 GLU A N 1
ATOM 665 C CA . GLU A 1 83 ? 4.453 -5.149 -15.610 1.00 94.25 83 GLU A CA 1
ATOM 666 C C . GLU A 1 83 ? 5.066 -5.582 -14.277 1.00 94.25 83 GLU A C 1
ATOM 668 O O . GLU A 1 83 ? 6.239 -5.958 -14.217 1.00 94.25 83 GLU A O 1
ATOM 673 N N . PHE A 1 84 ? 4.281 -5.576 -13.201 1.00 93.94 84 PHE A N 1
ATOM 674 C CA . PHE A 1 84 ? 4.697 -6.173 -11.940 1.00 93.94 84 PHE A CA 1
ATOM 675 C C . PHE A 1 84 ? 4.974 -7.664 -12.123 1.00 93.94 84 PHE A C 1
ATOM 677 O O . PHE A 1 84 ? 4.130 -8.442 -12.560 1.00 93.94 84 PHE A O 1
ATOM 684 N N . LYS A 1 85 ? 6.179 -8.068 -11.725 1.00 93.62 85 LYS A N 1
ATOM 685 C CA . LYS A 1 85 ? 6.644 -9.455 -11.775 1.00 93.62 85 LYS A CA 1
ATOM 686 C C . LYS A 1 85 ? 5.895 -10.357 -10.792 1.00 93.62 85 LYS A C 1
ATOM 688 O O . LYS A 1 85 ? 5.787 -11.562 -11.014 1.00 93.62 85 LYS A O 1
ATOM 693 N N . TYR A 1 86 ? 5.431 -9.792 -9.680 1.00 92.75 86 TYR A N 1
ATOM 694 C CA . TYR A 1 86 ? 4.785 -10.523 -8.596 1.00 92.75 86 TYR A CA 1
ATOM 695 C C . TYR A 1 86 ? 3.354 -10.031 -8.382 1.00 92.75 86 TYR A C 1
ATOM 697 O O . TYR A 1 86 ? 3.027 -8.876 -8.649 1.00 92.75 86 TYR A O 1
ATOM 705 N N . ALA A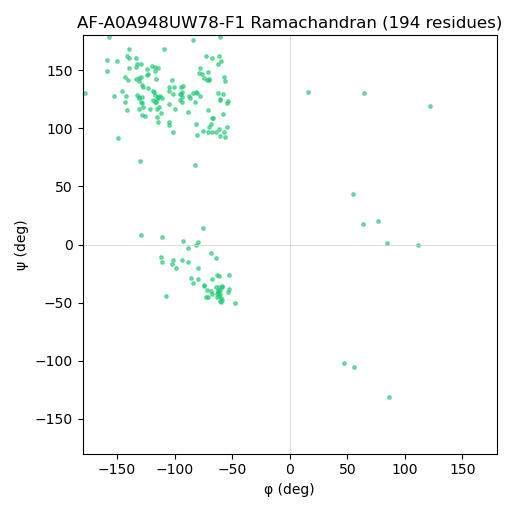 1 87 ? 2.507 -10.913 -7.850 1.00 91.88 87 ALA A N 1
ATOM 706 C CA . ALA A 1 87 ? 1.182 -10.528 -7.383 1.00 91.88 87 ALA A CA 1
ATOM 707 C C . ALA A 1 87 ? 1.281 -9.518 -6.230 1.00 91.88 87 ALA A C 1
ATOM 709 O O . ALA A 1 87 ? 2.254 -9.513 -5.477 1.00 91.88 87 ALA A O 1
ATOM 710 N N . THR A 1 88 ? 0.235 -8.720 -6.045 1.00 93.25 88 THR A N 1
ATOM 711 C CA . THR A 1 88 ? 0.188 -7.567 -5.134 1.00 93.25 88 THR A CA 1
ATOM 712 C C . THR A 1 88 ? 0.715 -7.840 -3.733 1.00 93.25 88 THR A C 1
ATOM 714 O O . THR A 1 88 ? 1.594 -7.126 -3.265 1.00 93.25 88 THR A O 1
ATOM 717 N N . VAL A 1 89 ? 0.251 -8.904 -3.075 1.00 94.50 89 VAL A N 1
ATOM 718 C CA . VAL A 1 89 ? 0.706 -9.247 -1.716 1.00 94.50 89 VAL A CA 1
ATOM 719 C C . VAL A 1 89 ? 2.205 -9.560 -1.682 1.00 94.50 89 VAL A C 1
ATOM 721 O O . VAL A 1 89 ? 2.902 -9.156 -0.756 1.00 94.50 89 VAL A O 1
ATOM 724 N N . GLU A 1 90 ? 2.726 -10.246 -2.699 1.00 93.75 90 GLU A N 1
ATOM 725 C CA . GLU A 1 90 ? 4.151 -10.574 -2.785 1.00 93.75 90 GLU A CA 1
ATOM 726 C C . GLU A 1 90 ? 4.998 -9.347 -3.154 1.00 93.75 90 GLU A C 1
ATOM 728 O O . GLU A 1 90 ? 6.093 -9.181 -2.618 1.00 93.75 90 GLU A O 1
ATOM 733 N N . THR A 1 91 ? 4.481 -8.447 -3.994 1.00 93.94 91 THR A N 1
ATOM 734 C CA . THR A 1 91 ? 5.094 -7.135 -4.243 1.00 93.94 91 THR A CA 1
ATOM 735 C C . THR A 1 91 ? 5.187 -6.335 -2.946 1.00 93.94 91 THR A C 1
ATOM 737 O O . THR A 1 91 ? 6.272 -5.885 -2.592 1.00 93.94 91 THR A O 1
ATOM 740 N N . LEU A 1 92 ? 4.099 -6.234 -2.178 1.00 94.94 92 LEU A N 1
ATOM 741 C CA . LEU A 1 92 ? 4.073 -5.514 -0.901 1.00 94.94 92 LEU A CA 1
ATOM 742 C C . LEU A 1 92 ? 5.042 -6.126 0.116 1.00 94.94 92 LEU A C 1
ATOM 744 O O . LEU A 1 92 ? 5.840 -5.414 0.716 1.00 94.94 92 LEU A O 1
ATOM 748 N N . LYS A 1 93 ? 5.082 -7.454 0.248 1.00 93.75 93 LYS A N 1
ATOM 749 C CA . LYS A 1 93 ? 6.083 -8.134 1.085 1.00 93.75 93 LYS A CA 1
ATOM 750 C C . LYS A 1 93 ? 7.517 -7.735 0.731 1.00 93.75 93 LYS A C 1
ATOM 752 O O . LYS A 1 93 ? 8.326 -7.516 1.626 1.00 93.75 93 LYS A O 1
ATOM 757 N N . ARG A 1 94 ? 7.842 -7.601 -0.556 1.00 92.38 94 ARG A N 1
ATOM 758 C CA . ARG A 1 94 ? 9.179 -7.177 -1.004 1.00 92.38 94 ARG A CA 1
ATOM 759 C C . ARG A 1 94 ? 9.450 -5.712 -0.705 1.00 92.38 94 ARG A C 1
ATOM 761 O O . ARG A 1 94 ? 10.513 -5.405 -0.182 1.00 92.38 94 ARG A O 1
ATOM 768 N N . VAL A 1 95 ? 8.482 -4.844 -0.986 1.00 92.75 95 VAL A N 1
ATOM 769 C CA . VAL A 1 95 ? 8.573 -3.395 -0.754 1.00 92.75 95 VAL A CA 1
ATOM 770 C C . VAL A 1 95 ? 8.788 -3.067 0.726 1.00 92.75 95 VAL A C 1
ATOM 772 O O . VAL A 1 95 ? 9.602 -2.211 1.055 1.00 92.75 95 VAL A O 1
ATOM 775 N N . PHE A 1 96 ? 8.123 -3.796 1.623 1.00 92.94 96 PHE A N 1
ATOM 776 C CA . PHE A 1 96 ? 8.285 -3.638 3.070 1.00 92.94 96 PHE A CA 1
ATOM 777 C C . PHE A 1 96 ? 9.411 -4.512 3.659 1.00 92.94 96 PHE A C 1
ATOM 779 O O . PHE A 1 96 ? 9.692 -4.433 4.852 1.00 92.94 96 PHE A O 1
ATOM 786 N N . ASN A 1 97 ? 10.070 -5.354 2.851 1.00 90.44 97 ASN A N 1
ATOM 787 C CA . ASN A 1 97 ? 11.073 -6.335 3.292 1.00 90.44 97 ASN A CA 1
ATOM 788 C C . ASN A 1 97 ? 10.563 -7.299 4.391 1.00 90.44 97 ASN A C 1
ATOM 790 O O . ASN A 1 97 ? 11.253 -7.597 5.374 1.00 90.44 97 ASN A O 1
ATOM 794 N N . LEU A 1 98 ? 9.334 -7.794 4.219 1.00 90.44 98 LEU A N 1
ATOM 795 C CA . LEU A 1 98 ? 8.614 -8.661 5.152 1.00 90.44 98 LEU A CA 1
ATOM 796 C C . LEU A 1 98 ? 8.318 -10.031 4.538 1.00 90.44 98 LEU A C 1
ATOM 798 O O . LEU A 1 98 ? 8.118 -10.186 3.336 1.00 90.44 98 LEU A O 1
ATOM 802 N N . SER A 1 99 ? 8.275 -11.062 5.380 1.00 83.38 99 SER A N 1
ATOM 803 C CA . SER A 1 99 ? 8.131 -12.452 4.925 1.00 83.38 99 SER A CA 1
ATOM 804 C C . SER A 1 99 ? 6.722 -13.015 5.087 1.00 83.38 99 SER A C 1
ATOM 806 O O . SER A 1 99 ? 6.396 -14.022 4.455 1.00 83.38 99 SER A O 1
ATOM 808 N N . ARG A 1 100 ? 5.874 -12.378 5.898 1.00 92.44 100 ARG A N 1
ATOM 809 C CA . ARG A 1 100 ? 4.547 -12.881 6.260 1.00 92.44 100 ARG A CA 1
ATOM 810 C C . ARG A 1 100 ? 3.479 -11.820 6.046 1.00 92.44 100 ARG A C 1
ATOM 812 O O . ARG A 1 100 ? 3.703 -10.634 6.269 1.00 92.44 100 ARG A O 1
ATOM 819 N N . SER A 1 101 ? 2.318 -12.290 5.618 1.00 94.06 101 SER A N 1
ATOM 820 C CA . SER A 1 101 ? 1.144 -11.479 5.334 1.00 94.06 101 SER A CA 1
ATOM 821 C C . SER A 1 101 ? -0.108 -12.232 5.755 1.00 94.06 101 SER A C 1
ATOM 823 O O . SER A 1 101 ? -0.193 -13.443 5.543 1.00 94.06 101 SER A O 1
ATOM 825 N N . HIS A 1 102 ? -1.095 -11.512 6.258 1.00 94.31 102 H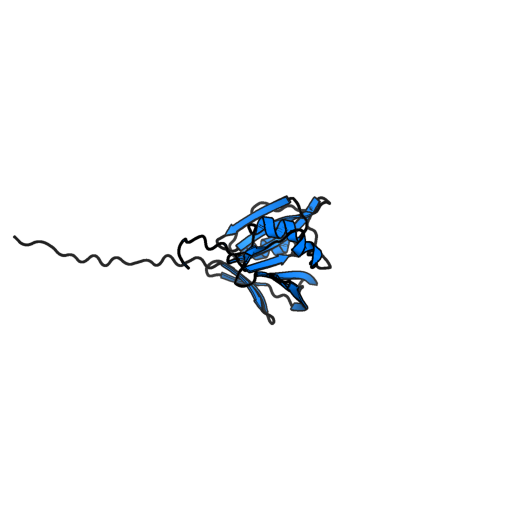IS A N 1
ATOM 826 C CA . HIS A 1 102 ? -2.426 -12.011 6.545 1.00 94.31 102 HIS A CA 1
ATOM 827 C C . HIS A 1 102 ? -3.433 -11.189 5.735 1.00 94.31 102 HIS A C 1
ATOM 829 O O . HIS A 1 102 ? -3.509 -9.975 5.886 1.00 94.31 102 HIS A O 1
ATOM 835 N N . THR A 1 103 ? -4.160 -11.826 4.816 1.00 95.25 103 THR A N 1
ATOM 836 C CA . THR A 1 103 ? -5.202 -11.142 4.033 1.00 95.25 103 THR A CA 1
ATOM 837 C C . THR A 1 103 ? -6.514 -11.225 4.795 1.00 95.25 103 THR A C 1
ATOM 839 O O . THR A 1 103 ? -7.050 -12.315 4.970 1.00 95.25 103 THR A O 1
ATOM 842 N N . LEU A 1 104 ? -7.012 -10.077 5.247 1.00 95.88 104 LEU A N 1
ATOM 843 C CA . LEU A 1 104 ? -8.252 -9.962 6.013 1.00 95.88 104 LEU A CA 1
ATOM 844 C C . LEU A 1 104 ? -9.478 -9.906 5.107 1.00 95.88 104 LEU A C 1
ATOM 846 O O . LEU A 1 104 ? -10.546 -10.384 5.482 1.00 95.88 104 LEU A O 1
ATOM 850 N N . HIS A 1 105 ? -9.329 -9.311 3.925 1.00 94.19 105 HIS A N 1
ATOM 851 C CA . HIS A 1 105 ? -10.376 -9.251 2.918 1.00 94.19 105 HIS A CA 1
ATOM 852 C C . HIS A 1 105 ? -9.782 -9.006 1.529 1.00 94.19 105 HIS A C 1
ATOM 854 O O . HIS A 1 105 ? -8.771 -8.317 1.383 1.00 94.19 105 HIS A O 1
ATOM 860 N N . GLN A 1 106 ? -10.445 -9.537 0.505 1.00 91.12 106 GLN A N 1
ATOM 861 C CA . GLN A 1 106 ? -10.134 -9.280 -0.894 1.00 91.12 106 GLN A CA 1
ATOM 862 C C . GLN A 1 106 ? -11.438 -9.183 -1.687 1.00 91.12 106 GLN A C 1
ATOM 864 O O . GLN A 1 106 ? -12.266 -10.093 -1.638 1.00 91.12 106 GLN A O 1
ATOM 869 N N . SER A 1 107 ? -11.595 -8.099 -2.445 1.00 84.88 107 SER A N 1
ATOM 870 C CA . SER A 1 107 ? -12.738 -7.866 -3.324 1.00 84.88 107 SER A CA 1
ATOM 871 C C . SER A 1 107 ? -12.275 -7.176 -4.601 1.00 84.88 107 SER A C 1
ATOM 873 O O . SER A 1 107 ? -11.737 -6.077 -4.531 1.00 84.88 107 SER A O 1
ATOM 875 N N . SER A 1 108 ? -12.547 -7.787 -5.760 1.00 82.88 108 SER A N 1
ATOM 876 C CA . SER A 1 108 ? -12.195 -7.254 -7.085 1.00 82.88 108 SER A CA 1
ATOM 877 C C . SER A 1 108 ? -10.733 -6.768 -7.127 1.00 82.88 108 SER A C 1
ATOM 879 O O . SER A 1 108 ? -9.832 -7.608 -7.164 1.00 82.88 108 SER A O 1
ATOM 881 N N . SER A 1 109 ? -10.483 -5.457 -7.053 1.00 86.06 109 SER A N 1
ATOM 882 C CA . SER A 1 109 ? -9.143 -4.850 -7.029 1.00 86.06 109 SER A CA 1
ATOM 883 C C . SER A 1 109 ? -8.650 -4.415 -5.643 1.00 86.06 109 SER A C 1
ATOM 885 O O . SER A 1 109 ? -7.458 -4.140 -5.518 1.00 86.06 109 SER A O 1
ATOM 887 N N . LEU A 1 110 ? -9.513 -4.353 -4.619 1.00 91.19 110 LEU A N 1
ATOM 888 C CA . LEU A 1 110 ? -9.178 -3.910 -3.261 1.00 91.19 110 LEU A CA 1
ATOM 889 C C . LEU A 1 110 ? -8.779 -5.069 -2.339 1.00 91.19 110 LEU A C 1
ATOM 891 O O . LEU A 1 110 ? -9.436 -6.113 -2.274 1.00 91.19 110 LEU A O 1
ATOM 895 N N . LEU A 1 111 ? -7.721 -4.844 -1.565 1.00 94.50 111 LEU A N 1
ATOM 896 C CA . LEU A 1 111 ? -7.192 -5.766 -0.570 1.00 94.50 111 LEU A CA 1
ATOM 897 C C . LEU A 1 111 ? -7.030 -5.070 0.780 1.00 94.50 111 LEU A C 1
ATOM 899 O O . LEU A 1 111 ? -6.500 -3.964 0.865 1.00 94.50 111 LEU A O 1
ATOM 903 N N . PHE A 1 112 ? -7.426 -5.782 1.831 1.00 95.94 112 PHE A N 1
ATOM 904 C CA . PHE A 1 112 ? -7.159 -5.441 3.222 1.00 95.94 112 PHE A CA 1
ATOM 905 C C . PHE A 1 112 ? -6.194 -6.482 3.760 1.00 95.94 112 PHE A C 1
ATOM 907 O O . PHE A 1 112 ? -6.545 -7.662 3.868 1.00 95.94 112 PHE A O 1
ATOM 914 N N . ILE A 1 113 ? -4.972 -6.066 4.069 1.00 96.62 113 ILE A N 1
ATOM 915 C CA . ILE A 1 113 ? -3.921 -6.984 4.497 1.00 96.62 113 ILE A CA 1
ATOM 916 C C . ILE A 1 113 ? -3.187 -6.451 5.721 1.00 96.62 113 ILE A C 1
ATOM 918 O O . ILE A 1 113 ? -3.059 -5.247 5.920 1.00 96.62 113 ILE A O 1
ATOM 922 N N . GLN A 1 114 ? -2.645 -7.378 6.500 1.00 97.12 114 GLN A N 1
ATOM 923 C CA . GLN A 1 114 ? -1.661 -7.104 7.534 1.00 97.12 114 GLN A CA 1
ATOM 924 C C . GLN A 1 114 ? -0.333 -7.723 7.124 1.00 97.12 114 GLN A C 1
ATOM 926 O O . GLN A 1 114 ? -0.278 -8.912 6.804 1.00 97.12 114 GLN A O 1
ATOM 931 N N . LEU A 1 115 ? 0.744 -6.945 7.127 1.00 96.12 115 LEU A N 1
ATOM 932 C CA . LEU A 1 115 ? 2.095 -7.482 6.957 1.00 96.12 115 LEU A CA 1
ATOM 933 C C . LEU A 1 115 ? 2.789 -7.582 8.309 1.00 96.12 115 LEU A C 1
ATOM 935 O O . LEU A 1 115 ? 2.710 -6.648 9.100 1.00 96.12 115 LEU A O 1
ATOM 939 N N . GLN A 1 116 ? 3.469 -8.700 8.565 1.00 95.62 116 GLN A N 1
ATOM 940 C CA . GLN A 1 116 ? 4.164 -8.921 9.832 1.00 95.62 116 GLN A CA 1
ATOM 941 C C . GLN A 1 116 ? 5.632 -8.494 9.735 1.00 95.62 116 GLN A C 1
ATOM 943 O O . GLN A 1 116 ? 6.395 -9.035 8.928 1.00 95.62 116 GLN A O 1
ATOM 948 N N . SER A 1 117 ? 6.023 -7.574 10.608 1.00 91.31 117 SER A N 1
ATOM 949 C CA . SER A 1 117 ? 7.397 -7.156 10.868 1.00 91.31 117 SER A CA 1
ATOM 950 C C . SER A 1 117 ? 8.225 -8.259 11.533 1.00 91.31 117 SER A C 1
ATOM 952 O O . SER A 1 117 ? 7.703 -9.205 12.125 1.00 91.31 117 SER A O 1
ATOM 954 N N . LYS A 1 118 ? 9.558 -8.150 11.462 1.00 87.56 118 LYS A N 1
ATOM 955 C CA . LYS A 1 118 ? 10.478 -9.144 12.057 1.00 87.56 118 LYS A CA 1
ATOM 956 C C . LYS A 1 118 ? 10.362 -9.251 13.582 1.00 87.56 118 LYS A C 1
ATOM 958 O O . LYS A 1 118 ? 10.668 -10.304 14.131 1.00 87.56 118 LYS A O 1
ATOM 963 N N . ASP A 1 119 ? 9.931 -8.182 14.242 1.00 89.88 119 ASP A N 1
ATOM 964 C CA . ASP A 1 119 ? 9.671 -8.121 15.685 1.00 89.88 119 ASP A CA 1
ATOM 965 C C . ASP A 1 119 ? 8.298 -8.699 16.081 1.00 89.88 119 ASP A C 1
ATOM 967 O O . ASP A 1 119 ? 7.956 -8.736 17.261 1.00 89.88 119 ASP A O 1
ATOM 971 N N . GLY A 1 120 ? 7.515 -9.172 15.106 1.00 91.25 120 GLY A N 1
ATOM 972 C CA . GLY A 1 120 ? 6.184 -9.729 15.314 1.00 91.25 120 GLY A CA 1
ATOM 973 C C . GLY A 1 120 ? 5.064 -8.691 15.369 1.00 91.25 120 GLY A C 1
ATOM 974 O O . GLY A 1 120 ? 3.914 -9.087 15.561 1.00 91.25 120 GLY A O 1
ATOM 975 N N . SER A 1 121 ? 5.364 -7.400 15.200 1.00 94.25 121 SER A N 1
ATOM 976 C CA . SER A 1 121 ? 4.343 -6.370 14.995 1.00 94.25 121 SER A CA 1
ATOM 977 C C . SER A 1 121 ? 3.726 -6.459 13.598 1.00 94.25 121 SER A C 1
ATOM 979 O O . SER A 1 121 ? 4.275 -7.103 12.703 1.00 94.25 121 SER A O 1
ATOM 981 N N . TYR A 1 122 ? 2.564 -5.841 13.412 1.00 95.56 122 TYR A N 1
ATOM 982 C CA . TYR A 1 122 ? 1.811 -5.872 12.163 1.00 95.56 122 TYR A CA 1
ATOM 983 C C . TYR A 1 122 ? 1.540 -4.471 11.636 1.00 95.56 122 TYR A C 1
ATOM 985 O O . TYR A 1 122 ? 1.309 -3.539 12.399 1.00 95.56 122 TYR A O 1
ATOM 993 N N . ILE A 1 123 ? 1.524 -4.336 10.317 1.00 95.62 123 ILE A N 1
ATOM 994 C CA . ILE A 1 123 ? 1.185 -3.094 9.625 1.00 95.62 123 ILE A CA 1
ATOM 995 C C . ILE A 1 123 ? -0.092 -3.336 8.838 1.00 95.62 123 ILE A C 1
ATOM 997 O O . ILE A 1 123 ? -0.144 -4.246 8.010 1.00 95.62 123 ILE A O 1
ATOM 1001 N N . ASN A 1 124 ? -1.097 -2.501 9.080 1.00 96.50 124 ASN A N 1
ATOM 1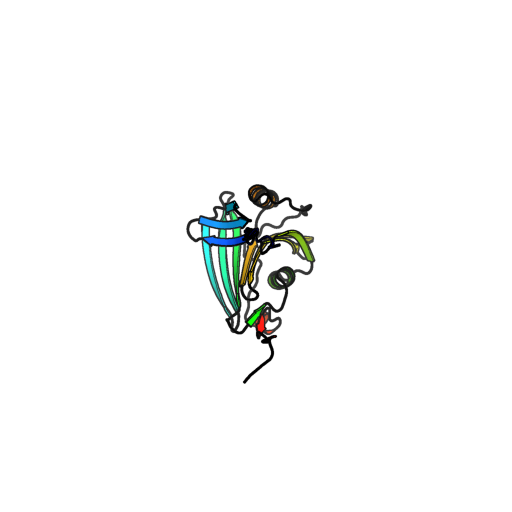002 C CA . ASN A 1 124 ? -2.339 -2.493 8.322 1.00 96.50 124 ASN A CA 1
ATOM 1003 C C . ASN A 1 124 ? -2.133 -1.794 6.976 1.00 96.50 124 ASN A C 1
ATOM 1005 O O . ASN A 1 124 ? -1.640 -0.664 6.934 1.00 96.50 124 ASN A O 1
ATOM 1009 N N . ILE A 1 125 ? -2.523 -2.457 5.887 1.00 96.62 125 ILE A N 1
ATOM 1010 C CA . ILE A 1 125 ? -2.383 -1.949 4.522 1.00 96.62 125 ILE A CA 1
ATOM 1011 C C . ILE A 1 125 ? -3.696 -2.131 3.761 1.00 96.62 125 ILE A C 1
ATOM 1013 O O . ILE A 1 125 ? -4.243 -3.235 3.678 1.00 96.62 125 ILE A O 1
ATOM 1017 N N . PHE A 1 126 ? -4.157 -1.042 3.152 1.00 95.00 126 PHE A N 1
ATOM 1018 C CA . PHE A 1 126 ? -5.128 -1.077 2.065 1.00 95.00 126 PHE A CA 1
ATOM 1019 C C . PHE A 1 126 ? -4.366 -1.028 0.753 1.00 95.00 126 PHE A C 1
ATOM 1021 O O . PHE A 1 126 ? -3.533 -0.144 0.575 1.00 95.00 126 PHE A O 1
ATOM 1028 N N . ALA A 1 127 ? -4.647 -1.937 -0.170 1.00 95.56 127 ALA A N 1
ATOM 1029 C CA . ALA A 1 127 ? -4.014 -1.929 -1.480 1.00 95.56 127 ALA A CA 1
ATOM 1030 C C . ALA A 1 127 ? -5.054 -2.059 -2.587 1.00 95.56 127 ALA A C 1
ATOM 1032 O O . ALA A 1 127 ? -6.015 -2.814 -2.456 1.00 95.56 127 ALA A O 1
ATOM 1033 N N . GLU A 1 128 ? -4.831 -1.360 -3.692 1.00 93.44 128 GLU A N 1
ATOM 1034 C CA . GLU A 1 128 ? -5.553 -1.548 -4.939 1.00 93.44 128 GLU A CA 1
ATOM 1035 C C . GLU A 1 128 ? -4.597 -1.982 -6.038 1.00 93.44 128 GLU A C 1
ATOM 1037 O O . GLU A 1 128 ? -3.568 -1.357 -6.295 1.00 93.44 128 GLU A O 1
ATOM 1042 N N . THR A 1 129 ? -4.992 -3.033 -6.747 1.00 84.31 129 THR A N 1
ATOM 1043 C CA . THR A 1 129 ? -4.367 -3.402 -8.019 1.00 84.31 129 THR A CA 1
ATOM 1044 C C . THR A 1 129 ? -5.263 -2.941 -9.156 1.00 84.31 129 THR A C 1
ATOM 1046 O O . THR A 1 129 ? -6.229 -3.624 -9.493 1.00 84.31 129 THR A O 1
ATOM 1049 N N . SER A 1 130 ? -4.967 -1.779 -9.734 1.00 78.31 130 SER A N 1
ATOM 1050 C CA . SER A 1 130 ? -5.768 -1.235 -10.840 1.00 78.31 130 SER A CA 1
ATOM 1051 C C . SER A 1 130 ? -5.412 -1.888 -12.181 1.00 78.31 130 SER A C 1
ATOM 1053 O O . SER A 1 130 ? -6.272 -2.039 -13.047 1.00 78.31 130 SER A O 1
ATOM 1055 N N . SER A 1 131 ? -4.161 -2.328 -12.355 1.00 83.12 131 SER A N 1
ATOM 1056 C CA . SER A 1 131 ? -3.704 -3.089 -13.524 1.00 83.12 131 SER A CA 1
ATOM 1057 C C . SER A 1 131 ? -2.448 -3.909 -13.203 1.00 83.12 131 SER A C 1
ATOM 1059 O O . SER A 1 131 ? -1.890 -3.813 -12.112 1.00 83.12 131 SER A O 1
ATOM 1061 N N . PHE A 1 132 ? -1.942 -4.677 -14.176 1.00 88.44 132 PHE A N 1
ATOM 1062 C CA . PHE A 1 132 ? -0.630 -5.330 -14.059 1.00 88.44 132 PHE A CA 1
ATOM 1063 C C . PHE A 1 132 ? 0.539 -4.335 -13.971 1.00 88.44 132 PHE A C 1
ATOM 1065 O O . PHE A 1 132 ? 1.653 -4.741 -13.662 1.00 88.44 132 PHE A O 1
ATOM 1072 N N . GLN A 1 133 ? 0.306 -3.048 -14.237 1.00 93.19 133 GLN A N 1
ATOM 1073 C CA . GLN A 1 133 ? 1.331 -2.003 -14.257 1.00 93.19 133 GLN A CA 1
ATOM 1074 C C . GLN A 1 133 ? 1.189 -1.017 -13.100 1.00 93.19 133 GLN A C 1
ATOM 1076 O O . GLN A 1 133 ? 2.126 -0.273 -12.838 1.00 93.19 133 GLN A O 1
ATOM 1081 N N . LYS A 1 134 ? 0.046 -1.000 -12.401 1.00 94.56 134 LYS A N 1
ATOM 1082 C CA . LYS A 1 134 ? -0.237 0.001 -11.373 1.00 94.56 134 LYS A CA 1
ATOM 1083 C C . LYS A 1 134 ? -0.735 -0.617 -10.070 1.00 94.56 134 LYS A C 1
ATOM 1085 O O . LYS A 1 134 ? -1.718 -1.360 -10.043 1.00 94.56 134 LYS A O 1
ATOM 1090 N N . LEU A 1 135 ? -0.044 -0.262 -8.991 1.00 95.56 135 LEU A N 1
ATOM 1091 C CA . LEU A 1 135 ? -0.338 -0.660 -7.621 1.00 95.56 135 LEU A CA 1
ATOM 1092 C C . LEU A 1 135 ? -0.361 0.590 -6.747 1.00 95.56 135 LEU A C 1
ATOM 1094 O O . LEU A 1 135 ? 0.642 1.292 -6.658 1.00 95.56 135 LEU A O 1
ATOM 1098 N N . SER A 1 136 ? -1.475 0.821 -6.066 1.00 96.81 136 SER A N 1
ATOM 1099 C CA . SER A 1 136 ? -1.590 1.873 -5.059 1.00 96.81 136 SER A CA 1
ATOM 1100 C C . SER A 1 136 ? -1.842 1.239 -3.702 1.00 96.81 136 SER A C 1
ATOM 1102 O O . SER A 1 136 ? -2.550 0.236 -3.602 1.00 96.81 136 SER A O 1
ATOM 1104 N N . PHE A 1 137 ? -1.272 1.792 -2.641 1.00 97.06 137 PHE A N 1
ATOM 1105 C CA . PHE A 1 137 ? -1.546 1.334 -1.288 1.00 97.06 137 PHE A CA 1
ATOM 1106 C C . PHE A 1 137 ? -1.425 2.453 -0.268 1.00 97.06 137 PHE A C 1
ATOM 1108 O O . PHE A 1 137 ? -0.745 3.451 -0.483 1.00 97.06 137 PHE A O 1
ATOM 1115 N N . VAL A 1 138 ? -2.082 2.267 0.870 1.00 96.56 138 VAL A N 1
ATOM 1116 C CA . VAL A 1 138 ? -1.934 3.127 2.037 1.00 96.56 138 VAL A CA 1
ATOM 1117 C C . VAL A 1 138 ? -1.759 2.299 3.299 1.00 96.56 138 VAL A C 1
ATOM 1119 O O . VAL A 1 138 ? -2.393 1.257 3.466 1.00 96.56 138 VAL A O 1
ATOM 1122 N N . TYR A 1 139 ? -0.902 2.781 4.193 1.00 96.50 139 TYR A N 1
ATOM 1123 C CA . TYR A 1 139 ? -0.622 2.164 5.482 1.00 96.50 139 TYR A CA 1
ATOM 1124 C C . TYR A 1 139 ? -0.486 3.199 6.600 1.00 96.50 139 TYR A C 1
ATOM 1126 O O . TYR A 1 139 ? -0.387 4.401 6.349 1.00 96.50 139 TYR A O 1
ATOM 1134 N N . GLY A 1 140 ? -0.480 2.706 7.841 1.00 94.12 140 GLY A N 1
ATOM 1135 C CA . GLY A 1 140 ? -0.304 3.508 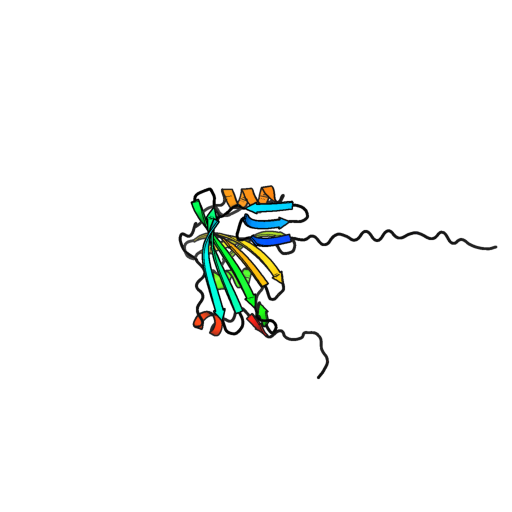9.058 1.00 94.12 140 GLY A CA 1
ATOM 1136 C C . GLY A 1 140 ? -1.543 3.623 9.946 1.00 94.12 140 GLY A C 1
ATOM 1137 O O . GLY A 1 140 ? -1.473 4.231 11.007 1.00 94.12 140 GLY A O 1
ATOM 1138 N N . TYR A 1 141 ? -2.653 3.003 9.545 1.00 93.31 141 TYR A N 1
ATOM 1139 C CA . TYR A 1 141 ? -3.891 2.982 10.321 1.00 93.31 141 TYR A CA 1
ATOM 1140 C C . TYR A 1 141 ? -3.803 2.089 11.563 1.00 93.31 141 TYR A C 1
ATOM 1142 O O . TYR A 1 141 ? -3.297 0.962 11.496 1.00 93.31 141 TYR A O 1
ATOM 1150 N N . SER A 1 142 ? -4.409 2.544 12.661 1.00 93.44 142 SER A N 1
ATOM 1151 C CA . SER A 1 142 ? -4.740 1.690 13.803 1.00 93.44 142 SER A CA 1
ATOM 1152 C C . SER A 1 142 ? -5.721 0.576 13.389 1.00 93.44 142 SER A C 1
ATOM 1154 O O . SER A 1 142 ? -6.387 0.677 12.358 1.00 93.44 142 SER A O 1
ATOM 1156 N N . ASN A 1 143 ? -5.859 -0.495 14.183 1.00 93.81 143 ASN A N 1
ATOM 1157 C CA . ASN A 1 143 ? -6.903 -1.500 13.916 1.00 93.81 143 ASN A CA 1
ATOM 1158 C C . ASN A 1 143 ? -8.311 -0.910 13.986 1.00 93.81 143 ASN A C 1
ATOM 1160 O O . ASN A 1 143 ? -9.165 -1.295 13.194 1.00 93.81 143 ASN A O 1
ATOM 1164 N N . ALA A 1 144 ? -8.547 0.024 14.911 1.00 92.94 144 ALA A N 1
ATOM 1165 C CA . ALA A 1 144 ? -9.860 0.629 15.083 1.00 92.94 144 ALA A CA 1
ATOM 1166 C C . ALA A 1 144 ? -10.275 1.399 13.821 1.00 92.94 144 ALA A C 1
ATOM 1168 O O . ALA A 1 144 ? -11.388 1.215 13.332 1.00 92.94 144 ALA A O 1
ATOM 1169 N N . ASP A 1 145 ? -9.363 2.190 13.250 1.00 92.31 145 ASP A N 1
ATOM 1170 C CA . ASP A 1 145 ? -9.626 2.936 12.017 1.00 92.31 145 ASP A CA 1
ATOM 1171 C C . ASP A 1 145 ? -9.691 2.011 10.802 1.00 92.31 145 ASP A C 1
ATOM 1173 O O . ASP A 1 145 ? -10.557 2.167 9.943 1.00 92.31 145 ASP A O 1
ATOM 1177 N N . PHE A 1 146 ? -8.826 0.996 10.748 1.00 92.38 146 PHE A N 1
ATOM 1178 C CA . PHE A 1 146 ? -8.824 0.006 9.675 1.00 92.38 146 PHE A CA 1
ATOM 1179 C C . PHE A 1 146 ? -10.160 -0.754 9.589 1.00 92.38 146 PHE A C 1
ATOM 1181 O O . PHE A 1 146 ? -10.747 -0.880 8.511 1.00 92.38 146 PHE A O 1
ATOM 1188 N N . GLU A 1 147 ? -10.680 -1.205 10.733 1.00 93.94 147 GLU A N 1
ATOM 1189 C CA . GLU A 1 147 ? -11.985 -1.862 10.847 1.00 93.94 147 GLU A CA 1
ATOM 1190 C C . GLU A 1 147 ? -13.151 -0.900 10.586 1.00 93.94 147 GLU A C 1
ATOM 1192 O O . GLU A 1 147 ? -14.123 -1.281 9.927 1.00 93.94 147 GLU A O 1
ATOM 1197 N N . ALA A 1 148 ? -13.069 0.344 11.069 1.00 92.88 148 ALA A N 1
ATOM 1198 C CA . ALA A 1 148 ? -14.095 1.357 10.834 1.00 92.88 148 ALA A CA 1
ATOM 1199 C C . ALA A 1 148 ? -14.260 1.646 9.335 1.00 92.88 148 ALA A C 1
ATOM 1201 O O . ALA A 1 148 ? -15.375 1.560 8.814 1.00 92.88 148 ALA A O 1
ATOM 1202 N N . LEU A 1 149 ? -13.154 1.874 8.619 1.00 91.81 149 LEU A N 1
ATOM 1203 C CA . LEU A 1 149 ? -13.158 2.097 7.171 1.00 91.81 149 LEU A CA 1
ATOM 1204 C C . LEU A 1 149 ? -13.727 0.887 6.412 1.00 91.81 149 LEU A C 1
ATOM 1206 O O . LEU A 1 149 ? -14.551 1.051 5.509 1.00 91.81 149 LEU A O 1
ATOM 1210 N N . ALA A 1 150 ? -13.347 -0.339 6.799 1.00 92.31 150 ALA A N 1
ATOM 1211 C CA . ALA A 1 150 ? -13.912 -1.556 6.212 1.00 92.31 150 ALA A CA 1
ATOM 1212 C C . ALA A 1 150 ? -15.435 -1.615 6.394 1.00 92.31 150 ALA A C 1
ATOM 1214 O O . ALA A 1 150 ? -16.186 -1.837 5.440 1.00 92.31 150 ALA A O 1
ATOM 1215 N N . LYS A 1 151 ? -15.905 -1.362 7.616 1.00 93.31 151 LYS A N 1
ATOM 1216 C CA . LYS A 1 151 ? -17.325 -1.392 7.961 1.00 93.31 151 LYS A CA 1
ATOM 1217 C C . LYS A 1 151 ? -18.126 -0.349 7.184 1.00 93.31 151 LYS A C 1
ATOM 1219 O O . LYS A 1 151 ? -19.219 -0.659 6.707 1.00 93.31 151 LYS A O 1
ATOM 1224 N N . GLU A 1 152 ? -17.595 0.858 7.011 1.00 91.69 152 GLU A N 1
ATOM 1225 C CA . GLU A 1 152 ? -18.231 1.918 6.217 1.00 91.69 152 GLU A CA 1
ATOM 1226 C C . GLU A 1 152 ? -18.389 1.512 4.744 1.00 91.69 152 GLU A C 1
ATOM 1228 O O . GLU A 1 152 ? -19.471 1.659 4.154 1.00 91.69 152 GLU A O 1
ATOM 1233 N N . LEU A 1 153 ? -17.371 0.851 4.186 1.00 89.50 153 LEU A N 1
ATOM 1234 C CA . LEU A 1 153 ? -17.423 0.236 2.856 1.00 89.50 153 LEU A CA 1
ATOM 1235 C C . LEU A 1 153 ? -18.371 -0.976 2.778 1.00 89.50 153 LEU A C 1
ATOM 1237 O O . LEU A 1 153 ? -18.676 -1.450 1.688 1.00 89.50 153 LEU A O 1
ATOM 1241 N N . GLY A 1 154 ? -18.929 -1.441 3.900 1.00 90.19 154 GLY A N 1
ATOM 1242 C CA . GLY A 1 154 ? -19.784 -2.631 3.964 1.00 90.19 154 GLY A CA 1
ATOM 1243 C C . GLY A 1 154 ? -19.005 -3.943 3.901 1.00 90.19 154 GLY A C 1
ATOM 1244 O O . GLY A 1 154 ? -19.577 -4.975 3.561 1.00 90.19 154 GLY A O 1
ATOM 1245 N N . ILE A 1 155 ? -17.714 -3.901 4.214 1.00 90.69 155 ILE A N 1
ATOM 1246 C CA . ILE A 1 155 ? -16.811 -5.043 4.201 1.00 90.69 155 ILE A CA 1
ATOM 1247 C C . ILE A 1 155 ? -16.749 -5.644 5.606 1.00 90.69 155 ILE A C 1
ATOM 1249 O O . ILE A 1 155 ? -16.615 -4.936 6.602 1.00 90.69 155 ILE A O 1
ATOM 1253 N N . THR A 1 156 ? -16.827 -6.972 5.682 1.00 91.88 156 THR A N 1
ATOM 1254 C CA . THR A 1 156 ? -16.520 -7.720 6.906 1.00 91.88 156 THR A CA 1
ATOM 1255 C C . THR A 1 156 ? -15.113 -8.283 6.781 1.00 91.88 156 THR A C 1
ATOM 1257 O O . THR A 1 156 ? -14.842 -9.079 5.879 1.00 91.88 156 THR A O 1
ATOM 1260 N N . LEU A 1 157 ? -14.221 -7.837 7.662 1.00 93.81 157 LEU A N 1
ATOM 1261 C CA . LEU A 1 157 ? -12.853 -8.338 7.736 1.00 93.81 157 LEU A CA 1
ATOM 1262 C C . LEU A 1 157 ? -12.811 -9.691 8.454 1.00 93.81 157 LEU A C 1
ATOM 1264 O O . LEU A 1 157 ? -13.635 -9.971 9.328 1.00 93.81 157 LEU A O 1
ATOM 1268 N N . GLY A 1 158 ? -11.821 -10.513 8.104 1.00 93.12 158 GLY A N 1
ATOM 1269 C CA . GLY A 1 158 ? -11.356 -11.590 8.976 1.00 93.12 158 GLY A CA 1
ATOM 1270 C C . GLY A 1 158 ? -10.817 -11.049 10.306 1.00 93.12 158 GLY A C 1
ATOM 1271 O O . GLY A 1 158 ? -10.781 -9.843 10.532 1.00 93.12 158 GLY A O 1
ATOM 1272 N N . THR A 1 159 ? -10.392 -11.939 11.202 1.00 93.44 159 THR A N 1
ATOM 1273 C CA . THR A 1 159 ? -9.864 -11.543 12.515 1.00 93.44 159 THR A CA 1
ATOM 1274 C C . THR A 1 159 ? -8.493 -10.870 12.373 1.00 93.44 159 THR A C 1
ATOM 1276 O O . THR A 1 159 ? -7.554 -11.550 11.957 1.00 93.44 159 THR A O 1
ATOM 1279 N N . PRO A 1 160 ? -8.349 -9.578 12.722 1.00 92.69 160 PRO A N 1
ATOM 1280 C CA . PRO A 1 160 ? -7.063 -8.904 12.667 1.00 92.69 160 PRO A CA 1
ATOM 1281 C C . PRO A 1 160 ? -6.190 -9.261 13.867 1.00 92.69 160 PRO A C 1
ATOM 1283 O O . PRO A 1 160 ? -6.659 -9.462 14.988 1.00 92.69 160 PRO A O 1
ATOM 1286 N N . GLU A 1 161 ? -4.888 -9.280 13.624 1.00 94.75 161 GLU A N 1
ATOM 1287 C CA . GLU A 1 161 ? -3.865 -9.351 14.660 1.00 94.75 161 GLU A CA 1
ATOM 1288 C C . GLU A 1 161 ? -3.796 -8.025 15.426 1.00 94.75 161 GLU A C 1
ATOM 1290 O O . GLU A 1 161 ? -4.059 -6.962 14.864 1.00 94.75 161 GLU A O 1
ATOM 1295 N N . THR A 1 162 ? -3.449 -8.065 16.714 1.00 91.94 162 THR A N 1
ATOM 1296 C CA . THR A 1 162 ? -3.631 -6.920 17.630 1.00 91.94 162 THR A CA 1
ATOM 1297 C C . THR A 1 162 ? -2.379 -6.074 17.862 1.00 91.94 162 THR A C 1
ATOM 1299 O O . THR A 1 162 ? -2.494 -4.920 18.270 1.00 91.94 162 THR A O 1
ATOM 1302 N N . ASN A 1 163 ? -1.183 -6.611 17.598 1.00 94.19 163 ASN A N 1
ATOM 1303 C CA . ASN A 1 163 ? 0.088 -5.914 17.814 1.00 94.19 163 ASN A CA 1
ATOM 1304 C C . ASN A 1 163 ? 0.424 -4.978 16.639 1.00 94.19 163 ASN A C 1
ATOM 1306 O O . ASN A 1 163 ? 1.334 -5.262 15.860 1.00 94.19 163 ASN A O 1
ATOM 1310 N N . ILE A 1 164 ? -0.349 -3.903 16.473 1.00 94.50 164 ILE A N 1
ATOM 1311 C CA . ILE A 1 164 ? -0.199 -2.978 15.343 1.00 94.50 164 ILE A CA 1
ATOM 1312 C C . ILE A 1 164 ? 0.926 -1.979 15.575 1.00 94.50 164 ILE A C 1
ATOM 1314 O O . ILE A 1 164 ? 0.988 -1.306 16.603 1.00 94.50 164 ILE A O 1
ATOM 1318 N N . PHE A 1 165 ? 1.779 -1.842 14.568 1.00 92.81 165 PHE A N 1
ATOM 1319 C CA . PHE A 1 165 ? 2.803 -0.822 14.485 1.00 92.81 165 PHE A CA 1
ATOM 1320 C C . PHE A 1 165 ? 2.302 0.382 13.680 1.00 92.81 165 PHE A C 1
ATOM 1322 O O . PHE A 1 165 ? 1.897 0.248 12.525 1.00 92.81 165 PHE A O 1
ATOM 1329 N N . MET A 1 166 ? 2.367 1.565 14.294 1.00 91.19 166 MET A N 1
ATOM 1330 C CA . MET A 1 166 ? 2.016 2.842 13.669 1.00 91.19 166 MET A CA 1
ATOM 1331 C C . MET A 1 166 ? 3.303 3.610 13.332 1.00 91.19 166 MET A C 1
ATOM 1333 O O . MET A 1 166 ? 3.962 4.123 14.241 1.00 91.19 166 MET A O 1
ATOM 1337 N N . PRO A 1 167 ? 3.704 3.668 12.052 1.00 91.38 167 PRO A N 1
ATOM 1338 C CA . PRO A 1 167 ? 4.953 4.289 11.647 1.00 91.38 167 PRO A CA 1
ATOM 1339 C C . PRO A 1 167 ? 4.935 5.812 11.789 1.00 91.38 167 PRO A C 1
ATOM 1341 O O . PRO A 1 167 ? 3.955 6.479 11.466 1.00 91.38 167 PRO A O 1
ATOM 1344 N N . THR A 1 168 ? 6.069 6.383 12.198 1.00 91.25 168 THR A N 1
ATOM 1345 C CA . THR A 1 168 ? 6.292 7.840 12.194 1.00 91.25 168 THR A CA 1
ATOM 1346 C C . THR A 1 168 ? 6.979 8.345 10.922 1.00 91.25 168 THR A C 1
ATOM 1348 O O . THR A 1 168 ? 7.012 9.557 10.691 1.00 91.25 168 THR A O 1
ATOM 1351 N N . GLU A 1 169 ? 7.521 7.425 10.122 1.00 92.69 169 GLU A N 1
ATOM 1352 C CA . GLU A 1 169 ? 8.265 7.633 8.875 1.00 92.69 169 GLU A CA 1
ATOM 1353 C C . GLU A 1 169 ? 7.895 6.539 7.860 1.00 92.69 169 GLU A C 1
ATOM 1355 O O . GLU A 1 169 ? 7.369 5.493 8.242 1.00 92.69 169 GLU A O 1
ATOM 1360 N N . SER A 1 170 ? 8.187 6.762 6.575 1.00 93.19 170 SER A N 1
ATOM 1361 C CA . SER A 1 170 ? 7.939 5.768 5.523 1.00 93.19 170 SER A CA 1
ATOM 1362 C C . SER A 1 170 ? 8.674 4.460 5.819 1.00 93.19 170 SER A C 1
ATOM 1364 O O . SER A 1 170 ? 9.882 4.462 6.056 1.00 93.19 170 SER A O 1
ATOM 1366 N N . LEU A 1 171 ? 7.954 3.339 5.752 1.00 93.38 171 LEU A N 1
ATOM 1367 C CA . LEU A 1 171 ? 8.522 1.999 5.960 1.00 93.38 171 LEU A CA 1
ATOM 1368 C C . LEU A 1 171 ? 9.063 1.372 4.683 1.00 93.38 171 LEU A C 1
ATOM 1370 O O . LEU A 1 171 ? 9.793 0.384 4.729 1.00 93.38 171 LEU A O 1
ATOM 1374 N N . THR A 1 172 ? 8.698 1.936 3.540 1.00 92.38 172 THR A N 1
ATOM 1375 C CA . THR A 1 172 ? 9.238 1.524 2.256 1.00 92.38 172 THR A CA 1
ATOM 1376 C C . THR A 1 172 ? 10.559 2.248 2.024 1.00 92.38 172 THR A C 1
ATOM 1378 O O . THR A 1 172 ? 10.688 3.468 2.198 1.00 92.38 172 THR A O 1
ATOM 1381 N N . HIS A 1 173 ? 11.574 1.473 1.656 1.00 86.19 173 HIS A N 1
ATOM 1382 C CA . HIS A 1 173 ? 12.900 1.985 1.349 1.00 86.19 173 HIS A CA 1
ATOM 1383 C C . HIS A 1 173 ? 13.194 1.715 -0.117 1.00 86.19 173 HIS A C 1
ATOM 1385 O O . HIS A 1 173 ? 13.370 0.577 -0.543 1.00 86.19 173 HIS A O 1
ATOM 1391 N N . TRP A 1 174 ? 13.221 2.793 -0.888 1.00 90.69 174 TRP A N 1
ATOM 1392 C CA . TRP A 1 174 ? 13.408 2.745 -2.326 1.00 90.69 174 TRP A CA 1
ATOM 1393 C C . TRP A 1 174 ? 14.820 3.193 -2.687 1.00 90.69 174 TRP A C 1
ATOM 1395 O O . TRP A 1 174 ? 15.215 4.327 -2.402 1.00 90.69 174 TRP A O 1
ATOM 1405 N N . SER A 1 175 ? 15.575 2.321 -3.353 1.00 87.56 175 SER A N 1
ATOM 1406 C CA . SER A 1 175 ? 16.895 2.649 -3.888 1.00 87.56 175 SER A CA 1
ATOM 1407 C C . SER A 1 175 ? 17.104 2.043 -5.274 1.00 87.56 175 SER A C 1
ATOM 1409 O O . SER A 1 175 ? 16.553 0.993 -5.606 1.00 87.56 175 SER A O 1
ATOM 1411 N N . GLN A 1 176 ? 17.940 2.691 -6.091 1.00 85.06 176 GLN A N 1
ATOM 1412 C CA . GLN A 1 176 ? 18.276 2.183 -7.425 1.00 85.06 176 GLN A CA 1
ATOM 1413 C C . GLN A 1 176 ? 18.916 0.786 -7.345 1.00 85.06 176 GLN A C 1
ATOM 1415 O O . GLN A 1 176 ? 18.652 -0.064 -8.194 1.00 85.06 176 GLN A O 1
ATOM 1420 N N . SER A 1 177 ? 19.730 0.536 -6.313 1.00 85.06 177 SER A N 1
ATOM 1421 C CA . SER A 1 177 ? 20.333 -0.772 -6.047 1.00 85.06 177 SER A CA 1
ATOM 1422 C C . SER A 1 177 ? 19.291 -1.844 -5.743 1.00 85.06 177 SER A C 1
ATOM 1424 O O . SER A 1 177 ? 19.400 -2.942 -6.283 1.00 85.06 177 SER A O 1
ATOM 1426 N N . ASP A 1 178 ? 18.268 -1.537 -4.942 1.00 81.31 178 ASP A N 1
ATOM 1427 C CA . ASP A 1 178 ? 17.234 -2.515 -4.583 1.00 81.31 178 ASP A CA 1
ATOM 1428 C C . ASP A 1 178 ? 16.388 -2.896 -5.798 1.00 81.31 178 ASP A C 1
ATOM 1430 O O . ASP A 1 178 ? 16.156 -4.081 -6.042 1.00 81.31 178 ASP A O 1
ATOM 1434 N N . ILE A 1 179 ? 16.010 -1.906 -6.615 1.00 85.31 179 ILE A N 1
ATOM 1435 C CA . ILE A 1 179 ? 15.269 -2.128 -7.864 1.00 85.31 179 ILE A CA 1
ATOM 1436 C C . ILE A 1 179 ? 16.090 -2.940 -8.872 1.00 85.31 179 ILE A C 1
ATOM 1438 O O . ILE A 1 179 ? 15.534 -3.772 -9.587 1.00 85.31 179 ILE A O 1
ATOM 1442 N N . PHE A 1 180 ? 17.406 -2.729 -8.933 1.00 84.19 180 PHE A N 1
ATOM 1443 C CA . PHE A 1 180 ? 18.280 -3.482 -9.831 1.00 84.19 180 PHE A CA 1
ATOM 1444 C C . PHE A 1 180 ? 18.502 -4.930 -9.367 1.00 84.19 180 PHE A C 1
ATOM 1446 O O . PHE A 1 180 ? 18.420 -5.853 -10.176 1.00 84.19 180 PHE A O 1
ATOM 1453 N N . LEU A 1 181 ? 18.778 -5.145 -8.076 1.00 82.31 181 LEU A N 1
ATOM 1454 C CA . LEU A 1 181 ? 19.074 -6.472 -7.522 1.00 82.31 181 LEU A CA 1
ATOM 1455 C C . LEU A 1 181 ? 17.823 -7.347 -7.399 1.00 82.31 181 LEU A C 1
ATOM 1457 O O . LEU A 1 181 ? 17.889 -8.558 -7.606 1.00 82.31 181 LEU A O 1
ATOM 1461 N N . ASN A 1 182 ? 16.683 -6.739 -7.070 1.00 84.38 182 ASN A N 1
ATOM 1462 C CA . ASN A 1 182 ? 15.410 -7.418 -6.869 1.00 84.38 182 ASN A CA 1
ATOM 1463 C C . ASN A 1 182 ? 14.306 -6.716 -7.671 1.00 84.38 182 ASN A C 1
ATOM 1465 O O . ASN A 1 182 ? 13.428 -6.081 -7.082 1.00 84.38 182 ASN A O 1
ATOM 1469 N N . PRO A 1 183 ? 14.307 -6.842 -9.010 1.00 89.50 183 PRO A N 1
ATOM 1470 C CA . PRO A 1 183 ? 13.346 -6.138 -9.846 1.00 89.50 183 PRO A CA 1
ATOM 1471 C C . PRO A 1 183 ? 11.913 -6.544 -9.492 1.00 89.50 183 PRO A C 1
ATOM 1473 O O . PRO A 1 183 ? 11.557 -7.729 -9.503 1.00 89.50 183 PRO A O 1
ATOM 1476 N N . LEU A 1 184 ? 11.098 -5.536 -9.169 1.00 93.00 184 LEU A N 1
ATOM 1477 C CA . LEU A 1 184 ? 9.659 -5.677 -8.926 1.00 93.00 184 LEU A CA 1
ATOM 1478 C C . LEU A 1 184 ? 8.860 -5.753 -10.225 1.00 93.00 184 LEU A C 1
ATOM 1480 O O . LEU A 1 184 ? 7.734 -6.245 -10.218 1.00 93.00 184 LEU A O 1
ATOM 1484 N N . VAL A 1 185 ? 9.449 -5.286 -11.325 1.00 94.25 185 VAL A N 1
ATOM 1485 C CA . VAL A 1 185 ? 8.839 -5.267 -12.651 1.00 94.25 185 VAL A CA 1
ATOM 1486 C C . VAL A 1 185 ? 9.620 -6.141 -13.625 1.00 94.25 185 VAL A C 1
ATOM 1488 O O . VAL A 1 185 ? 10.824 -6.353 -13.470 1.00 94.25 185 VAL A O 1
ATOM 1491 N N . GLN A 1 186 ? 8.934 -6.651 -14.637 1.00 93.56 186 GLN A N 1
ATOM 1492 C CA . GLN A 1 186 ? 9.494 -7.434 -15.733 1.00 93.56 186 GLN A CA 1
ATOM 1493 C C . GLN A 1 186 ? 8.963 -6.905 -17.068 1.00 93.56 186 GLN A C 1
ATOM 1495 O O . GLN A 1 186 ? 7.888 -6.305 -17.079 1.00 93.56 186 GLN A O 1
ATOM 1500 N N . PRO A 1 187 ? 9.680 -7.107 -18.186 1.00 93.12 187 PRO A N 1
ATOM 1501 C CA . PRO A 1 187 ? 9.152 -6.755 -19.495 1.00 93.12 187 PRO A CA 1
ATOM 1502 C C . PRO A 1 187 ? 7.816 -7.454 -19.746 1.00 93.12 187 PRO A C 1
ATOM 1504 O O . PRO A 1 187 ? 7.655 -8.635 -19.422 1.00 93.12 187 PRO A O 1
ATOM 1507 N N . LEU A 1 188 ? 6.883 -6.743 -20.370 1.00 88.50 188 LEU A N 1
ATOM 1508 C CA . LEU A 1 188 ? 5.644 -7.319 -20.872 1.00 88.50 188 LEU A CA 1
ATOM 1509 C C . LEU A 1 188 ? 5.975 -8.331 -21.973 1.00 88.50 188 LEU A C 1
ATOM 1511 O O . LEU A 1 188 ? 6.160 -7.989 -23.142 1.00 88.50 188 LEU A O 1
ATOM 1515 N N . TYR A 1 189 ? 6.031 -9.614 -21.618 1.00 69.62 189 TYR A N 1
ATOM 1516 C CA . TYR A 1 189 ? 6.029 -10.666 -22.622 1.00 69.62 189 TYR A CA 1
ATOM 1517 C C . TYR A 1 189 ? 4.652 -10.650 -23.274 1.00 69.62 189 TYR A C 1
ATOM 1519 O O . TYR A 1 189 ? 3.670 -11.035 -22.639 1.00 69.62 189 TYR A O 1
ATOM 1527 N N . ARG A 1 190 ? 4.557 -10.210 -24.538 1.00 58.19 190 ARG A N 1
ATOM 1528 C CA . ARG A 1 190 ? 3.335 -10.364 -25.340 1.00 58.19 190 ARG A CA 1
ATOM 1529 C C . ARG A 1 190 ? 2.970 -11.848 -25.374 1.00 58.19 190 ARG A C 1
ATOM 1531 O O . ARG A 1 190 ? 3.424 -12.606 -26.222 1.00 58.19 190 ARG A O 1
ATOM 1538 N N . LYS A 1 191 ? 2.121 -12.266 -24.437 1.00 46.69 191 LYS A N 1
ATOM 1539 C CA . LYS A 1 191 ? 1.593 -13.628 -24.303 1.00 46.69 191 LYS A CA 1
ATOM 1540 C C . LYS A 1 191 ? 0.509 -13.933 -25.346 1.00 46.69 191 LYS A C 1
ATOM 1542 O O . LYS A 1 191 ? -0.205 -14.923 -25.229 1.00 46.69 191 LYS A O 1
ATOM 1547 N N . TYR A 1 192 ? 0.410 -13.089 -26.371 1.00 47.91 192 TYR A N 1
ATOM 1548 C CA . TYR A 1 192 ? -0.355 -13.304 -27.585 1.00 47.91 192 TYR A CA 1
ATOM 1549 C C . TYR A 1 192 ? 0.647 -13.404 -28.725 1.00 47.91 192 TYR A C 1
ATOM 1551 O O . TYR A 1 192 ? 1.262 -12.414 -29.119 1.00 47.91 192 TYR A O 1
ATOM 1559 N N . GLY A 1 193 ? 0.861 -14.627 -29.198 1.00 49.19 193 GLY A N 1
ATOM 1560 C CA . GLY A 1 193 ? 1.695 -14.864 -30.360 1.00 49.19 193 GLY A CA 1
ATOM 1561 C C . GLY A 1 193 ? 1.199 -14.093 -31.586 1.00 49.19 193 GLY A C 1
ATOM 1562 O O . GLY A 1 193 ? -0.003 -14.015 -31.833 1.00 49.19 193 GLY A O 1
ATOM 1563 N N . ILE A 1 194 ? 2.193 -13.648 -32.362 1.00 41.94 194 ILE A N 1
ATOM 1564 C CA . ILE A 1 194 ? 2.244 -13.341 -33.804 1.00 41.94 194 ILE A CA 1
ATOM 1565 C C . ILE A 1 194 ? 2.647 -11.888 -34.144 1.00 41.94 194 ILE A C 1
ATOM 1567 O O . ILE A 1 194 ? 1.924 -10.938 -33.861 1.00 41.94 194 ILE A O 1
ATOM 1571 N N . ALA A 1 195 ? 3.782 -11.851 -34.868 1.00 40.34 195 ALA A N 1
ATOM 1572 C CA . ALA A 1 195 ? 4.351 -10.894 -35.835 1.00 40.34 195 ALA A CA 1
ATOM 1573 C C . ALA A 1 195 ? 4.726 -9.481 -35.340 1.00 40.34 195 ALA A C 1
ATOM 1575 O O . ALA A 1 195 ? 3.935 -8.803 -34.693 1.00 40.34 195 ALA A O 1
ATOM 1576 N N . PHE A 1 196 ? 5.928 -8.964 -35.619 1.00 37.97 196 PHE A N 1
ATOM 1577 C CA . PHE A 1 196 ? 6.807 -9.167 -36.783 1.00 37.97 196 PHE A CA 1
ATOM 1578 C C . PHE A 1 196 ? 8.251 -9.491 -36.394 1.00 37.97 196 PHE A C 1
ATOM 1580 O O . PHE A 1 196 ? 8.697 -8.987 -35.340 1.00 37.97 196 PHE A O 1
#

pLDDT: mean 85.57, std 15.34, range [37.97, 97.38]

Sequence (196 aa):
MKNFLFASFVLFTFSGCVSSSLSMQEENGIVLMQEKKTLVAHAKPEEKKVLRFTNLDVLQVQLQNAAKEKLFYEELEANHDYEFKYATVETLKRVFNLSRSHTLHQSSSLLFIQLQSKDGSYINIFAETSSFQKLSFVYGYSNADFEALAKELGITLGTPETNIFMPTESLTHWSQSDIFLNPLVQPLYRKYGIAF

Nearest PDB structures (foldseek):
  3lyg-assembly1_A-2  TM=7.475E-01  e=3.845E+00  Colwellia psychrerythraea 34H
  3c6m-assembly1_A  TM=3.184E-01  e=9.991E-01  Homo sapiens
  1ui8-assembly1_A  TM=3.181E-01  e=4.283E+00  Arthrobacter globiformis

Radius of gyration: 20.46 Å; Cα contacts (8 Å, |Δi|>4): 381; chains: 1; bounding box: 71×43×59 Å

Solvent-accessible surface area (backbone atoms only — not comparable to full-atom values): 11352 Å² total; per-residue (Å²): 141,85,81,86,84,83,82,78,80,79,78,80,74,76,76,72,79,70,48,41,44,61,48,77,40,87,91,51,15,39,37,39,34,42,66,92,42,76,44,69,53,59,25,47,74,76,46,78,48,79,48,82,51,100,56,37,38,37,41,40,32,38,26,36,34,90,87,68,45,42,32,42,40,37,38,39,40,36,38,95,66,30,22,51,66,50,59,69,71,60,42,48,27,58,51,57,74,34,90,46,72,48,77,37,38,78,51,92,33,34,34,37,34,34,38,36,45,98,88,69,33,28,36,42,34,43,35,20,51,85,48,67,33,33,40,31,36,37,33,31,51,53,69,68,56,50,52,48,56,34,47,75,61,71,46,76,67,51,90,77,83,83,55,66,49,68,49,93,61,83,73,62,76,88,49,74,65,52,49,67,78,56,56,59,53,36,71,61,73,72,88,63,88,81,85,134